Protein AF-A0A840UXH6-F1 (afdb_monomer_lite)

Organism: NCBI:txid595692

pLDDT: mean 83.24, std 18.42, range [35.5, 98.44]

Foldseek 3Di:
DDCVLVLVLLVVLVVVVVVVVVVVVVVVVVVVVVVVVVVVVDPDDPDDDPDDPDQPADPPPDFDDDPPQDDDDPVQLVVLCVDPCVVLCVNNVPDSSRSVVLVVLVV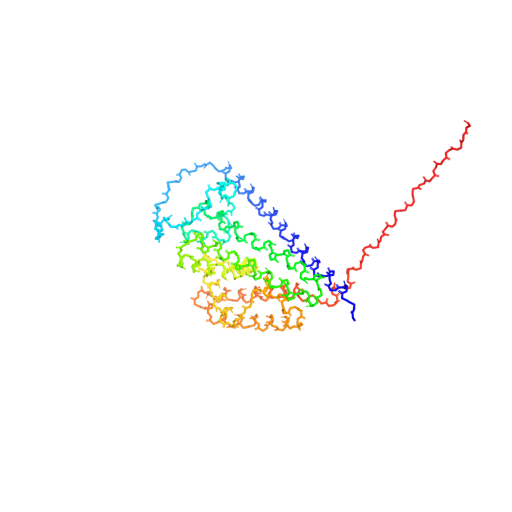QLVVLQVVLVNVLSVDDPVCNVVSVVVSVVSVVVSLVVVCNGSVDVVSSVSVVVSVLLVLLLVVVVLLQVLCVVLVQHDDPVLSVQNSVLLSVQCVVVVHDSCVGPVLSVCVVVVNSLVSLVVSLVSSLVSCVVRVVVPDDPSNNVSSVVSSVVVCVVVSCSVPPDPVVSPVVPPPPPPDPDDDDDDDDDDD

Radius of gyration: 24.62 Å; chains: 1; bounding box: 49×74×80 Å

Secondary structure (DSSP, 8-state):
--THHHHHHHHHHHHHHHHHHHHHHHHHHHHHHHHHHHHHHS----PPPP------PPPS-S----TTPPPPPHHHHHHHHTSTTHHHHHHTT--HHHHHHHHHHHHHHHHHHHHHHHHHHHS-HHHHHHHHHHHHHHHHHHHHHHHHHH--HHHHHHHHHHHHTHHHHHHHHHHHHHHHHTT-PPPHHHHHHHHHHHHHHHHHHT---TTSGGGHHHHHHT-HHHHHHHHHHHHHHHHHHHGGGT--HHHHHHHHHHHHHHHHHHHHHHS--TTTTTS---------------PPP--

Sequence (299 aa):
MKPATSFSLLLIAVLATVVVEERRIKDLRKQLDELRALREATPSATLEPPVESEPLALPPSQRTLPKDFPLPTDEQIKELALSDRADLYLQLGLTSTEQAYVESIVKAMRQTQQELAVAWVSSDQDAQGGLIAKMNEAEAEADTALRAFFNNESDIATFRDGLAMQADIELYHQLSPYLAVQGATFNKAKETAFIEALHQIRTTIGGIDWNSPEALPFFSTGSAEQRFDEEWEKIDDGLKTVMPVFLNGHEIEAVVSARKELYDSMHHSLFPSEEDSSEAETPAEETPEGAPSDAPEGP

Structure (mmCIF, N/CA/C/O backbone):
data_AF-A0A840UXH6-F1
#
_entry.id   AF-A0A840UXH6-F1
#
loop_
_atom_site.group_PDB
_atom_site.id
_atom_site.type_symbol
_atom_site.label_atom_id
_atom_site.label_alt_id
_atom_site.label_comp_id
_atom_site.label_asym_id
_atom_site.label_entity_id
_atom_site.label_seq_id
_atom_site.pdbx_PDB_ins_code
_atom_site.Cartn_x
_atom_site.Cartn_y
_atom_site.Cartn_z
_atom_site.occupancy
_atom_site.B_iso_or_equiv
_atom_site.auth_seq_id
_atom_site.auth_comp_id
_atom_site.auth_asym_id
_atom_site.auth_atom_id
_atom_site.pdbx_PDB_model_num
ATOM 1 N N . MET A 1 1 ? 8.026 -6.993 -35.455 1.00 43.62 1 MET A N 1
ATOM 2 C CA . MET A 1 1 ? 6.822 -6.281 -34.970 1.00 43.62 1 MET A CA 1
ATOM 3 C C . MET A 1 1 ? 7.304 -4.995 -34.314 1.00 43.62 1 MET A C 1
ATOM 5 O O . MET A 1 1 ? 8.373 -5.037 -33.722 1.00 43.62 1 MET A O 1
ATOM 9 N N . LYS A 1 2 ? 6.658 -3.846 -34.560 1.00 35.50 2 LYS A N 1
ATOM 10 C CA . LYS A 1 2 ? 7.168 -2.522 -34.153 1.00 35.50 2 LYS A CA 1
ATOM 11 C C . LYS A 1 2 ? 6.714 -2.220 -32.708 1.00 35.50 2 LYS A C 1
ATOM 13 O O . LYS A 1 2 ? 5.520 -2.032 -32.533 1.00 35.50 2 LYS A O 1
ATOM 18 N N . PRO A 1 3 ? 7.613 -2.135 -31.709 1.00 47.62 3 PRO A N 1
ATOM 19 C CA . PRO A 1 3 ? 7.257 -1.883 -30.302 1.00 47.62 3 PRO A CA 1
ATOM 20 C C . PRO A 1 3 ? 6.947 -0.406 -29.979 1.00 47.62 3 PRO A C 1
ATO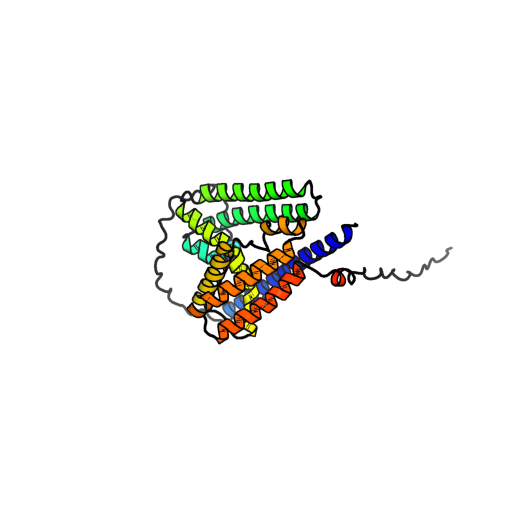M 22 O O . PRO A 1 3 ? 6.746 -0.050 -28.824 1.00 47.62 3 PRO A O 1
ATOM 25 N N . ALA A 1 4 ? 6.924 0.478 -30.982 1.00 43.69 4 ALA A N 1
ATOM 26 C CA . ALA A 1 4 ? 6.833 1.922 -30.766 1.00 43.69 4 ALA A CA 1
ATOM 27 C C . ALA A 1 4 ? 5.454 2.399 -30.268 1.00 43.69 4 ALA A C 1
ATOM 29 O O . ALA A 1 4 ? 5.390 3.411 -29.583 1.00 43.69 4 ALA A O 1
ATOM 30 N N . THR A 1 5 ? 4.368 1.688 -30.581 1.00 42.03 5 THR A N 1
ATOM 31 C CA . THR A 1 5 ? 3.000 2.089 -30.203 1.00 42.03 5 THR A CA 1
ATOM 32 C C . THR A 1 5 ? 2.636 1.704 -28.768 1.00 42.03 5 THR A C 1
ATOM 34 O O . THR A 1 5 ? 2.019 2.501 -28.069 1.00 42.03 5 THR A O 1
ATOM 37 N N . SER A 1 6 ? 3.097 0.552 -28.271 1.00 44.50 6 SER A N 1
ATOM 38 C CA . SER A 1 6 ? 2.882 0.139 -26.871 1.00 44.50 6 SER A CA 1
ATOM 39 C C . SER A 1 6 ? 3.597 1.058 -25.868 1.00 44.50 6 SER A C 1
ATOM 41 O O . SER A 1 6 ? 3.114 1.266 -24.759 1.00 44.50 6 SER A O 1
ATOM 43 N N . PHE A 1 7 ? 4.717 1.668 -26.275 1.00 45.34 7 PHE A N 1
ATOM 44 C CA . PHE A 1 7 ? 5.477 2.616 -25.455 1.00 45.34 7 PHE A CA 1
ATOM 45 C C . PHE A 1 7 ? 4.730 3.939 -25.225 1.00 45.34 7 PHE A C 1
ATOM 47 O O . PHE A 1 7 ? 4.764 4.497 -24.129 1.00 45.34 7 PHE A O 1
ATOM 54 N N . SER A 1 8 ? 4.020 4.434 -26.242 1.00 40.00 8 SER A N 1
ATOM 55 C CA . SER A 1 8 ? 3.237 5.669 -26.146 1.00 40.00 8 SER A CA 1
ATOM 56 C C . SER A 1 8 ? 2.067 5.526 -25.174 1.00 40.00 8 SER A C 1
ATOM 58 O O . SER A 1 8 ? 1.814 6.435 -24.391 1.00 40.00 8 SER A O 1
ATOM 60 N N . LEU A 1 9 ? 1.396 4.374 -25.171 1.00 46.06 9 LEU A N 1
ATOM 61 C CA . LEU A 1 9 ? 0.223 4.130 -24.327 1.00 46.06 9 LEU A CA 1
ATOM 62 C C . LEU A 1 9 ? 0.576 3.960 -22.859 1.00 46.06 9 LEU A C 1
ATOM 64 O O . LEU A 1 9 ? -0.111 4.509 -22.005 1.00 46.06 9 LEU A O 1
ATOM 68 N N . LEU A 1 10 ? 1.678 3.274 -22.554 1.00 45.44 10 LEU A N 1
ATOM 69 C CA . LEU A 1 10 ? 2.096 3.106 -21.167 1.00 45.44 10 LEU A CA 1
ATOM 70 C C . LEU A 1 10 ? 2.635 4.419 -20.576 1.00 45.44 10 LEU A C 1
ATOM 72 O O . LEU A 1 10 ? 2.362 4.733 -19.422 1.00 45.44 10 LEU A O 1
ATOM 76 N N . LEU A 1 11 ? 3.312 5.246 -21.385 1.00 44.16 11 LEU A N 1
ATOM 77 C CA . LEU A 1 11 ? 3.679 6.610 -20.991 1.00 44.16 11 LEU A CA 1
ATOM 78 C C . LEU A 1 11 ? 2.431 7.473 -20.744 1.00 44.16 11 LEU A C 1
ATOM 80 O O . LEU A 1 11 ? 2.400 8.234 -19.782 1.00 44.16 11 LEU A O 1
ATOM 84 N N . ILE A 1 12 ? 1.392 7.338 -21.576 1.00 47.25 12 ILE A N 1
ATOM 85 C CA . ILE A 1 12 ? 0.106 8.021 -21.380 1.00 47.25 12 ILE A CA 1
ATOM 86 C C . ILE A 1 12 ? -0.594 7.515 -20.115 1.00 47.25 12 ILE A C 1
ATOM 88 O O . ILE A 1 12 ? -1.108 8.340 -19.373 1.00 47.25 12 ILE A O 1
ATOM 92 N N . ALA A 1 13 ? -0.564 6.216 -19.808 1.00 45.69 13 ALA A N 1
ATOM 93 C CA . ALA A 1 13 ? -1.146 5.661 -18.584 1.00 45.69 13 ALA A CA 1
ATOM 94 C C . ALA A 1 13 ? -0.415 6.149 -17.320 1.00 45.69 13 ALA A C 1
ATOM 96 O O . ALA A 1 13 ? -1.058 6.547 -16.347 1.00 45.69 13 ALA A O 1
ATOM 97 N N . VAL A 1 14 ? 0.922 6.212 -17.352 1.00 50.47 14 VAL A N 1
ATOM 98 C CA . VAL A 1 14 ? 1.741 6.789 -16.269 1.00 50.47 14 VAL A CA 1
ATOM 99 C C . VAL A 1 14 ? 1.493 8.297 -16.129 1.00 50.47 14 VAL A C 1
ATOM 101 O O . VAL A 1 14 ? 1.345 8.811 -15.025 1.00 50.47 14 VAL A O 1
ATOM 104 N N . LEU A 1 15 ? 1.389 9.036 -17.235 1.00 47.66 15 LEU A N 1
ATOM 105 C CA . LEU A 1 15 ? 1.060 10.465 -17.193 1.00 47.66 15 LEU A CA 1
ATOM 106 C C . LEU A 1 15 ? -0.385 10.707 -16.738 1.00 47.66 15 LEU A C 1
ATOM 108 O O . LEU A 1 15 ? -0.641 11.665 -16.015 1.00 47.66 15 LEU A O 1
ATOM 112 N N . ALA A 1 16 ? -1.325 9.840 -17.108 1.00 44.50 16 ALA A N 1
ATOM 113 C CA . ALA A 1 16 ? -2.713 9.907 -16.675 1.00 44.50 16 ALA A CA 1
ATOM 114 C C . ALA A 1 16 ? -2.828 9.650 -15.171 1.00 44.50 16 ALA A C 1
ATOM 116 O O . ALA A 1 16 ? -3.507 10.410 -14.488 1.00 44.50 16 ALA A O 1
ATOM 117 N N . THR A 1 17 ? -2.110 8.660 -14.635 1.00 54.00 17 THR A N 1
ATOM 118 C CA . THR A 1 17 ? -2.034 8.425 -13.183 1.00 54.00 17 THR A CA 1
ATOM 119 C C . THR A 1 17 ? -1.395 9.604 -12.456 1.00 54.00 17 THR A C 1
ATOM 121 O O . THR A 1 17 ? -1.944 10.052 -11.453 1.00 54.00 17 THR A O 1
ATOM 124 N N . VAL A 1 18 ? -0.330 10.207 -12.998 1.00 58.19 18 VAL A N 1
ATOM 125 C CA . VAL A 1 18 ? 0.250 11.444 -12.441 1.00 58.19 18 VAL A CA 1
ATOM 126 C C . VAL A 1 18 ? -0.758 12.601 -12.456 1.00 58.19 18 VAL A C 1
ATOM 128 O O . VAL A 1 18 ? -0.902 13.296 -11.456 1.00 58.19 18 VAL A O 1
ATOM 131 N N . VAL A 1 19 ? -1.508 12.803 -13.544 1.00 55.47 19 VAL A N 1
ATOM 132 C CA . VAL A 1 19 ? -2.524 13.870 -13.645 1.00 55.47 19 VAL A CA 1
ATOM 133 C C . VAL A 1 19 ? -3.718 13.617 -12.716 1.00 55.47 19 VAL A C 1
ATOM 135 O O . VAL A 1 19 ? -4.269 14.566 -12.149 1.00 55.47 19 VAL A O 1
ATOM 138 N N . VAL A 1 20 ? -4.133 12.360 -12.542 1.00 59.84 20 VAL A N 1
ATOM 139 C CA . VAL A 1 20 ? -5.177 11.963 -11.585 1.00 59.84 20 VAL A CA 1
ATOM 140 C C . VAL A 1 20 ? -4.710 12.232 -10.157 1.00 59.84 20 VAL A C 1
ATOM 142 O O . VAL A 1 20 ? -5.448 12.860 -9.396 1.00 59.84 20 VAL A O 1
ATOM 145 N N . GLU A 1 21 ? -3.476 11.864 -9.816 1.00 57.84 21 GLU A N 1
ATOM 146 C CA . GLU A 1 21 ? -2.889 12.149 -8.506 1.00 57.84 21 GLU A CA 1
ATOM 147 C C . GLU A 1 21 ? -2.705 13.657 -8.275 1.00 57.84 21 GLU A C 1
ATOM 149 O O . GLU A 1 21 ? -3.064 14.163 -7.214 1.00 57.84 21 GLU A O 1
ATOM 154 N N . GLU A 1 22 ? -2.289 14.439 -9.274 1.00 62.31 22 GLU A N 1
ATOM 155 C CA . GLU A 1 22 ? -2.232 15.902 -9.146 1.00 62.31 22 GLU A CA 1
ATOM 156 C C . GLU A 1 22 ? -3.616 16.529 -8.924 1.00 62.31 22 GLU A C 1
ATOM 158 O O . GLU A 1 22 ? -3.761 17.456 -8.118 1.00 62.31 22 GLU A O 1
ATOM 163 N N . ARG A 1 23 ? -4.658 16.029 -9.603 1.00 62.47 23 ARG A N 1
ATOM 164 C CA . ARG A 1 23 ? -6.043 16.475 -9.375 1.00 62.47 23 ARG A CA 1
ATOM 165 C C . ARG A 1 23 ? -6.530 16.096 -7.983 1.00 62.47 23 ARG A C 1
ATOM 167 O O . ARG A 1 23 ? -7.128 16.942 -7.321 1.00 62.47 23 ARG A O 1
ATOM 174 N N . ARG A 1 24 ? -6.241 14.878 -7.526 1.00 68.94 24 ARG A N 1
ATOM 175 C CA . ARG A 1 24 ? -6.570 14.396 -6.180 1.00 68.94 24 ARG A CA 1
ATOM 176 C C . ARG A 1 24 ? -5.874 15.235 -5.111 1.00 68.94 24 ARG A C 1
ATOM 178 O O . ARG A 1 24 ? -6.535 15.726 -4.204 1.00 68.94 24 ARG A O 1
ATOM 185 N N . ILE A 1 25 ? -4.576 15.501 -5.263 1.00 68.19 25 ILE A N 1
ATOM 186 C CA . ILE A 1 25 ? -3.800 16.381 -4.375 1.00 68.19 25 ILE A CA 1
ATOM 187 C C . ILE A 1 25 ? -4.389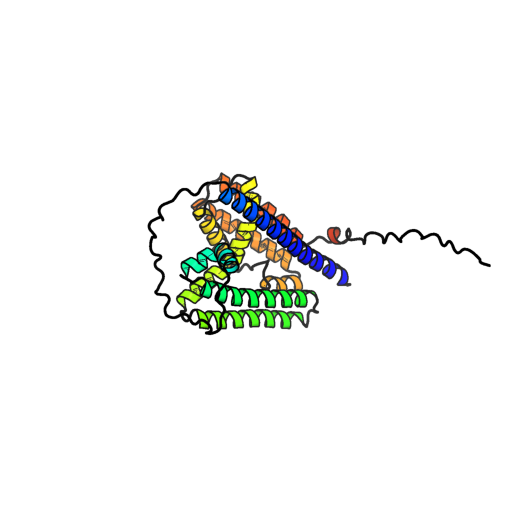 17.795 -4.361 1.00 68.19 25 ILE A C 1
ATOM 189 O O . ILE A 1 25 ? -4.497 18.417 -3.303 1.00 68.19 25 ILE A O 1
ATOM 193 N N . LYS A 1 26 ? -4.791 18.327 -5.520 1.00 70.56 26 LYS A N 1
ATOM 194 C CA . LYS A 1 26 ? -5.419 19.651 -5.611 1.00 70.56 26 LYS A CA 1
ATOM 195 C C . LYS A 1 26 ? -6.777 19.697 -4.906 1.00 70.56 26 LYS A C 1
ATOM 197 O O . LYS A 1 26 ? -7.058 20.689 -4.235 1.00 70.56 26 LYS A O 1
ATOM 202 N N . ASP A 1 27 ? -7.590 18.652 -5.031 1.00 69.69 27 ASP A N 1
ATOM 203 C CA . ASP A 1 27 ? -8.892 18.573 -4.364 1.00 69.69 27 ASP A CA 1
ATOM 204 C C . ASP A 1 27 ? -8.738 18.397 -2.846 1.00 69.69 27 ASP A C 1
ATOM 206 O O . ASP A 1 27 ? -9.366 19.122 -2.079 1.00 69.69 27 ASP A O 1
ATOM 210 N N . LEU A 1 28 ? -7.794 17.562 -2.400 1.00 64.94 28 LEU A N 1
ATOM 211 C CA . LEU A 1 28 ? -7.435 17.423 -0.984 1.00 64.94 28 LEU A CA 1
ATOM 212 C C . LEU A 1 28 ? -6.941 18.744 -0.381 1.00 64.94 28 LEU A C 1
ATOM 214 O O . LEU A 1 28 ? -7.337 19.100 0.727 1.00 64.94 28 LEU A O 1
ATOM 218 N N . ARG A 1 29 ? -6.124 19.519 -1.111 1.00 79.94 29 ARG A N 1
ATOM 219 C CA . ARG A 1 29 ? -5.707 20.866 -0.677 1.00 79.94 29 ARG A CA 1
ATOM 220 C C . ARG A 1 29 ? -6.898 21.808 -0.535 1.00 79.94 29 ARG A C 1
ATOM 222 O O . ARG A 1 29 ? -6.986 22.525 0.456 1.00 79.94 29 ARG A O 1
ATOM 229 N N . LYS A 1 30 ? -7.835 21.772 -1.484 1.00 79.56 30 LYS A N 1
ATOM 230 C CA . LYS A 1 30 ? -9.053 22.584 -1.429 1.00 79.56 30 LYS A CA 1
ATOM 231 C C . LYS A 1 30 ? -9.935 22.203 -0.234 1.00 79.56 30 LYS A C 1
ATOM 233 O O . LYS A 1 30 ? -10.370 23.089 0.494 1.00 79.56 30 LYS A O 1
ATOM 238 N N . GLN A 1 31 ? -10.143 20.909 0.008 1.00 73.19 31 GLN A N 1
ATOM 239 C CA . GLN A 1 31 ? -10.888 20.416 1.170 1.00 73.19 31 GLN A CA 1
ATOM 240 C C . GLN A 1 31 ? -10.205 20.811 2.488 1.00 73.19 31 GLN A C 1
ATOM 242 O O . GLN A 1 31 ? -10.873 21.230 3.431 1.00 73.19 31 GLN A O 1
ATOM 247 N N . LEU A 1 32 ? -8.870 20.748 2.553 1.00 76.56 32 LEU A N 1
ATOM 248 C CA . LEU A 1 32 ? -8.101 21.196 3.714 1.00 76.56 32 LEU A CA 1
ATOM 249 C C . LEU A 1 32 ? -8.287 22.699 3.978 1.00 76.56 32 LEU A C 1
ATOM 251 O O . LEU A 1 32 ? -8.455 23.104 5.130 1.00 76.56 32 LEU A O 1
ATOM 255 N N . ASP A 1 33 ? -8.272 23.522 2.930 1.00 82.69 33 ASP A N 1
ATOM 256 C CA . ASP A 1 33 ? -8.485 24.967 3.037 1.00 82.69 33 ASP A CA 1
ATOM 257 C C . ASP A 1 33 ? -9.929 25.303 3.446 1.00 82.69 33 ASP A C 1
ATOM 259 O O . ASP A 1 33 ? -10.141 26.171 4.294 1.00 82.69 33 ASP A O 1
ATOM 263 N N . GLU A 1 34 ? -10.925 24.574 2.935 1.00 78.69 34 GLU A N 1
ATOM 264 C CA . GLU A 1 34 ? -12.326 24.696 3.362 1.00 78.69 34 GLU A CA 1
ATOM 265 C C . GLU A 1 34 ? -12.506 24.301 4.839 1.00 78.69 34 GLU A C 1
ATOM 267 O O . GLU A 1 34 ? -13.152 25.022 5.603 1.00 78.69 34 GLU A O 1
ATOM 272 N N . LEU A 1 35 ? -11.871 23.213 5.286 1.00 72.31 35 LEU A N 1
ATOM 273 C CA . LEU A 1 35 ? -11.875 22.794 6.692 1.00 72.31 35 LEU A CA 1
ATOM 274 C C . LEU A 1 35 ? -11.168 23.806 7.604 1.00 72.31 35 LEU A C 1
ATOM 276 O O . LEU A 1 35 ? -11.627 24.053 8.722 1.00 72.31 35 LEU A O 1
ATOM 280 N N . ARG A 1 36 ? -10.079 24.434 7.139 1.00 75.88 36 ARG A N 1
ATOM 281 C CA . ARG A 1 36 ? -9.420 25.536 7.860 1.00 75.88 36 ARG A CA 1
ATOM 282 C C . ARG A 1 36 ? -10.335 26.747 7.980 1.00 75.88 36 ARG A C 1
ATOM 284 O O . ARG A 1 36 ? -10.495 27.258 9.085 1.00 75.88 36 ARG A O 1
ATOM 291 N N . ALA A 1 37 ? -10.992 27.146 6.893 1.00 76.44 37 ALA A N 1
ATOM 292 C CA . ALA A 1 37 ? -11.946 28.251 6.904 1.00 76.44 37 ALA A CA 1
ATOM 293 C C . ALA A 1 37 ? -13.126 27.983 7.859 1.00 76.44 37 ALA A C 1
ATOM 295 O O . ALA A 1 37 ? -13.543 28.873 8.598 1.00 76.44 37 ALA A O 1
ATOM 296 N N . LEU A 1 38 ? -13.627 26.743 7.914 1.00 72.50 38 LEU A N 1
ATOM 297 C CA . LEU A 1 38 ? -14.678 26.329 8.853 1.00 72.50 38 LEU A CA 1
ATOM 298 C C . LEU A 1 38 ? -14.205 26.337 10.315 1.00 72.50 38 LEU A C 1
ATOM 300 O O . LEU A 1 38 ? -14.953 26.748 11.207 1.00 72.50 38 LEU A O 1
ATOM 304 N N . ARG A 1 39 ? -12.960 25.921 10.575 1.00 67.19 39 ARG A N 1
ATOM 305 C CA . ARG A 1 39 ? -12.354 25.963 11.914 1.00 67.19 39 ARG A CA 1
ATOM 306 C C . ARG A 1 39 ? -12.144 27.397 12.400 1.00 67.19 39 ARG A C 1
ATOM 308 O O . ARG A 1 39 ? -12.384 27.671 13.569 1.00 67.19 39 ARG A O 1
ATOM 315 N N . GLU A 1 40 ? -11.730 28.304 11.521 1.00 73.81 40 GLU A N 1
ATOM 316 C CA . GLU A 1 40 ? -11.566 29.728 11.840 1.00 73.81 40 GLU A CA 1
ATOM 317 C C . GLU A 1 40 ? -12.912 30.448 12.024 1.00 73.81 40 GLU A C 1
ATOM 319 O O . GLU A 1 40 ? -13.011 31.379 12.823 1.00 73.81 40 GLU A O 1
ATOM 324 N N . ALA A 1 41 ? -13.966 29.987 11.345 1.00 68.94 41 ALA A N 1
ATOM 325 C CA . ALA A 1 41 ? -15.322 30.521 11.476 1.00 68.94 41 ALA A CA 1
ATOM 326 C C . ALA A 1 41 ? -16.077 30.030 12.728 1.00 68.94 41 ALA A C 1
ATOM 328 O O . ALA A 1 41 ? -17.113 30.600 13.077 1.00 68.94 41 ALA A O 1
ATOM 329 N N . THR A 1 42 ? -15.578 28.998 13.420 1.00 47.06 42 THR A N 1
ATOM 330 C CA . THR A 1 42 ? -16.240 28.418 14.598 1.00 47.06 42 THR A CA 1
ATOM 331 C C . THR A 1 42 ? -15.504 28.835 15.880 1.00 47.06 42 THR A C 1
ATOM 333 O O . THR A 1 42 ? -14.350 28.450 16.067 1.00 47.06 42 THR A O 1
ATOM 336 N N . PRO A 1 43 ? -16.119 29.611 16.796 1.00 45.81 43 PRO A N 1
ATOM 337 C CA . PRO A 1 43 ? -15.464 30.000 18.041 1.00 45.81 43 PRO A CA 1
ATOM 338 C C . PRO A 1 43 ? -15.148 28.762 18.887 1.00 45.81 43 PRO A C 1
ATOM 340 O O . PRO A 1 43 ? -16.019 27.937 19.158 1.00 45.81 43 PRO A O 1
ATOM 343 N N . SER A 1 44 ? -13.877 28.657 19.280 1.00 41.78 44 SER A N 1
ATOM 344 C CA . SER A 1 44 ? -13.287 27.543 20.022 1.00 41.78 44 SER A CA 1
ATOM 345 C C . SER A 1 44 ? -14.092 27.225 21.287 1.00 41.78 44 SER A C 1
ATOM 347 O O . SER A 1 44 ? -14.021 27.950 22.281 1.00 41.78 44 SER A O 1
ATOM 349 N N . ALA A 1 45 ? -14.877 26.147 21.256 1.00 45.91 45 ALA A N 1
ATOM 350 C CA . ALA A 1 45 ? -15.402 25.543 22.468 1.00 45.91 45 ALA A CA 1
ATOM 351 C C . ALA A 1 45 ? -14.246 24.793 23.139 1.00 45.91 45 ALA A C 1
ATOM 353 O O . ALA A 1 45 ? -13.661 23.889 22.544 1.00 45.91 45 ALA A O 1
ATOM 354 N N . THR A 1 46 ? -13.902 25.195 24.361 1.00 44.78 46 THR A N 1
ATOM 355 C CA . THR A 1 46 ? -12.945 24.497 25.221 1.00 44.78 46 THR A CA 1
ATOM 356 C C . THR A 1 46 ? -13.470 23.089 25.499 1.00 44.78 46 THR A C 1
ATOM 358 O O . THR A 1 46 ? -14.270 22.886 26.409 1.00 44.78 46 THR A O 1
ATOM 361 N N . LEU A 1 47 ? -13.067 22.126 24.674 1.00 39.81 47 LEU A N 1
ATOM 362 C CA . LEU A 1 47 ? -13.256 20.710 24.943 1.00 39.81 47 LEU A CA 1
ATOM 363 C C . LEU A 1 47 ? -12.170 20.289 25.931 1.00 39.81 47 LEU A C 1
ATOM 365 O O . LEU A 1 47 ? -10.978 20.417 25.647 1.00 39.81 47 LEU A O 1
ATOM 369 N N . GLU A 1 48 ? -12.595 19.837 27.109 1.00 39.75 48 GLU A N 1
ATOM 370 C CA . GLU A 1 48 ? -11.721 19.123 28.035 1.00 39.75 48 GLU A CA 1
ATOM 371 C C . GLU A 1 48 ? -11.105 17.919 27.303 1.00 39.75 48 GLU A C 1
ATOM 373 O O . GLU A 1 48 ? -11.813 17.240 26.550 1.00 39.75 48 GLU A O 1
ATOM 378 N N . PRO A 1 49 ? -9.796 17.665 27.467 1.00 41.75 49 PRO A N 1
ATOM 379 C CA . PRO A 1 49 ? -9.146 16.567 26.773 1.00 41.75 49 PRO A CA 1
ATOM 380 C C . PRO A 1 49 ? -9.782 15.239 27.214 1.00 41.75 49 PRO A C 1
ATOM 382 O O . PRO A 1 49 ? -9.982 15.030 28.416 1.00 41.75 49 PRO A O 1
ATOM 385 N N . PRO A 1 50 ? -10.114 14.333 26.276 1.00 44.66 50 PRO A N 1
ATOM 386 C CA . PRO A 1 50 ? -10.548 12.996 26.639 1.00 44.66 50 PRO A CA 1
ATOM 387 C C . PRO A 1 50 ? -9.415 12.309 27.402 1.00 44.66 50 PRO A C 1
ATOM 389 O O . PRO A 1 50 ? -8.246 12.436 27.044 1.00 44.66 50 PRO A O 1
ATOM 392 N N . VAL A 1 51 ? -9.782 11.604 28.472 1.00 42.62 51 VAL A N 1
ATOM 393 C CA . VAL A 1 51 ? -8.866 10.800 29.282 1.00 42.62 51 VAL A CA 1
ATOM 394 C C . VAL A 1 51 ? -8.173 9.798 28.364 1.00 42.62 51 VAL A C 1
ATOM 396 O O . VAL A 1 51 ? -8.788 8.860 27.855 1.00 42.62 51 VAL A O 1
ATOM 399 N N . GLU A 1 52 ? -6.896 10.068 28.133 1.00 41.72 52 GLU A N 1
ATOM 400 C CA . GLU A 1 52 ? -5.964 9.287 27.338 1.00 41.72 52 GLU A CA 1
ATOM 401 C C . GLU A 1 52 ? -5.915 7.869 27.917 1.00 41.72 52 GLU A C 1
ATOM 403 O O . GLU A 1 52 ? -5.487 7.642 29.049 1.00 41.72 52 GLU A O 1
ATOM 408 N N . SER A 1 53 ? -6.448 6.908 27.168 1.00 45.09 53 SER A N 1
ATOM 409 C CA . SER A 1 53 ? -6.207 5.497 27.449 1.00 45.09 53 SER A CA 1
ATOM 410 C C . SER A 1 53 ? -4.792 5.223 26.958 1.00 45.09 53 SER A C 1
ATOM 412 O O . SER A 1 53 ? -4.571 5.238 25.749 1.00 45.09 53 SER A O 1
ATOM 414 N N . GLU A 1 54 ? -3.838 5.067 27.879 1.00 37.72 54 GLU A N 1
ATOM 415 C CA . GLU A 1 54 ? -2.441 4.770 27.546 1.00 37.72 54 GLU A CA 1
ATOM 416 C C . GLU A 1 54 ? -2.376 3.604 26.541 1.00 37.72 54 GLU A C 1
ATOM 418 O O . GLU A 1 54 ? -2.892 2.516 26.832 1.00 37.72 54 GLU A O 1
ATOM 423 N N . PRO A 1 55 ? -1.756 3.789 25.361 1.00 44.94 55 PRO A N 1
ATOM 424 C CA . PRO A 1 55 ? -1.431 2.669 24.502 1.00 44.94 55 PRO A CA 1
ATOM 425 C C . PRO A 1 55 ? -0.452 1.761 25.249 1.00 44.94 55 PRO A C 1
ATOM 427 O O . PRO A 1 55 ? 0.511 2.231 25.854 1.00 44.94 55 PRO A O 1
ATOM 430 N N . LEU A 1 56 ? -0.664 0.450 25.147 1.00 44.22 56 LEU A N 1
ATOM 431 C CA . LEU A 1 56 ? 0.273 -0.616 25.527 1.00 44.22 56 LEU A CA 1
ATOM 432 C C . LEU A 1 56 ? 1.536 -0.612 24.631 1.00 44.22 56 LEU A C 1
ATOM 434 O O . LEU A 1 56 ? 1.973 -1.655 24.153 1.00 44.22 56 LEU A O 1
ATOM 438 N N . ALA A 1 57 ? 2.123 0.555 24.364 1.00 46.00 57 ALA A N 1
ATOM 439 C CA . ALA A 1 57 ? 3.388 0.663 23.662 1.00 46.00 57 ALA A CA 1
ATOM 440 C C . ALA A 1 57 ? 4.518 0.264 24.622 1.00 46.00 57 ALA A C 1
ATOM 442 O O . ALA A 1 57 ? 4.637 0.780 25.737 1.00 46.00 57 ALA A O 1
ATOM 443 N N . LEU A 1 58 ? 5.356 -0.677 24.185 1.00 48.28 58 LEU A N 1
ATOM 444 C CA . LEU A 1 58 ? 6.644 -0.962 24.813 1.00 48.28 58 LEU A CA 1
ATOM 445 C C . LEU A 1 58 ? 7.430 0.355 24.997 1.00 48.28 58 LEU A C 1
ATOM 447 O O . LEU A 1 58 ? 7.294 1.263 24.174 1.00 48.28 58 LEU A O 1
ATOM 451 N N . PRO A 1 59 ? 8.253 0.501 26.053 1.00 54.06 59 PRO A N 1
ATOM 452 C CA . PRO A 1 59 ? 8.984 1.742 26.278 1.00 54.06 59 PRO A CA 1
ATOM 453 C C . PRO A 1 59 ? 9.867 2.083 25.057 1.00 54.06 59 PRO A C 1
ATOM 455 O O . PRO A 1 59 ? 10.574 1.196 24.572 1.00 54.06 59 PRO A O 1
ATOM 458 N N . PRO A 1 60 ? 9.885 3.347 24.587 1.00 53.47 60 PRO A N 1
ATOM 459 C CA . PRO A 1 60 ? 10.530 3.786 23.336 1.00 53.47 60 PRO A CA 1
ATOM 460 C C . PRO A 1 60 ? 12.078 3.791 23.364 1.00 53.47 60 PRO A C 1
ATOM 462 O O . PRO A 1 60 ? 12.725 4.648 22.775 1.00 53.47 60 PRO A O 1
ATOM 465 N N . SER A 1 61 ? 12.730 2.868 24.074 1.00 53.12 61 SER A N 1
ATOM 466 C CA . SER A 1 61 ? 14.121 3.036 24.521 1.00 53.12 61 SER A CA 1
ATOM 467 C C . SER A 1 61 ? 15.187 2.202 23.798 1.00 53.12 61 SER A C 1
ATOM 469 O O . SER A 1 61 ? 16.304 2.100 24.308 1.00 53.12 61 SER A O 1
ATOM 471 N N . GLN A 1 62 ? 14.904 1.626 22.623 1.00 72.38 62 GLN A N 1
ATOM 472 C CA . GLN A 1 62 ? 15.899 0.820 21.882 1.00 72.38 62 GLN A CA 1
ATOM 473 C C . GLN A 1 62 ? 16.061 1.149 20.391 1.00 72.38 62 GLN A C 1
ATOM 475 O O . GLN A 1 62 ? 16.922 0.546 19.746 1.00 72.38 62 GLN A O 1
ATOM 480 N N . ARG A 1 63 ? 15.289 2.100 19.848 1.00 88.38 63 ARG A N 1
ATOM 481 C CA . ARG A 1 63 ? 15.363 2.471 18.428 1.00 88.38 63 ARG A CA 1
ATOM 482 C C . ARG A 1 63 ? 16.570 3.357 18.141 1.00 88.38 63 ARG A C 1
ATOM 484 O O . ARG A 1 63 ? 16.943 4.206 18.953 1.00 88.38 63 ARG A O 1
ATOM 491 N N . THR A 1 64 ? 17.183 3.162 16.978 1.00 88.81 64 THR A N 1
ATOM 492 C CA . THR A 1 64 ? 18.414 3.857 16.586 1.00 88.81 64 THR A CA 1
ATOM 493 C C . THR A 1 64 ? 18.119 4.913 15.528 1.00 88.81 64 THR A C 1
ATOM 495 O O . THR A 1 64 ? 18.026 4.605 14.343 1.00 88.81 64 THR A O 1
ATOM 498 N N . LEU A 1 65 ? 18.006 6.175 15.947 1.00 91.50 65 LEU A N 1
ATOM 499 C CA . LEU A 1 65 ? 17.948 7.318 15.032 1.00 91.50 65 LEU A CA 1
ATOM 500 C C . LEU A 1 65 ? 19.361 7.819 14.684 1.00 91.50 65 LEU A C 1
ATOM 502 O O . LEU A 1 65 ? 20.205 7.928 15.585 1.00 91.50 65 LEU A O 1
ATOM 506 N N . PRO A 1 66 ? 19.636 8.188 13.417 1.00 93.44 66 PRO A N 1
ATOM 507 C CA . PRO A 1 66 ? 20.841 8.935 13.073 1.00 93.44 66 PRO A CA 1
ATOM 508 C C . PRO A 1 66 ? 20.917 10.238 13.878 1.00 93.44 66 PRO A C 1
ATOM 510 O O . PRO A 1 66 ? 19.926 10.953 14.025 1.00 93.44 66 PRO A O 1
ATOM 513 N N . LYS A 1 67 ? 22.100 10.558 14.417 1.00 89.94 67 LYS A N 1
ATOM 514 C CA . LYS A 1 67 ? 22.294 11.713 15.322 1.00 89.94 67 LYS A CA 1
ATOM 515 C C . LYS A 1 67 ? 22.000 13.061 14.663 1.00 89.94 67 LYS A C 1
ATOM 517 O O . LYS A 1 67 ? 21.748 14.040 15.355 1.00 89.94 67 LYS A O 1
ATOM 522 N N . ASP A 1 68 ? 22.114 13.100 13.350 1.00 93.19 68 ASP A N 1
ATOM 523 C CA . ASP A 1 68 ? 21.971 14.248 12.470 1.00 93.19 68 ASP A CA 1
ATOM 524 C C . ASP A 1 68 ? 20.653 14.232 11.685 1.00 93.19 68 ASP A C 1
ATOM 526 O O . ASP A 1 68 ? 20.450 15.096 10.832 1.00 93.19 68 ASP A O 1
ATOM 530 N N . PHE A 1 69 ? 19.741 13.294 11.977 1.00 94.56 69 PHE A N 1
ATOM 531 C CA . PHE A 1 69 ? 18.427 13.299 11.346 1.00 94.56 69 PHE A CA 1
ATOM 532 C C . PHE A 1 69 ? 17.648 14.561 11.763 1.00 94.56 69 PHE A C 1
ATOM 534 O O . PHE A 1 69 ? 17.530 14.840 12.964 1.00 94.56 69 PHE A O 1
ATOM 541 N N . PRO A 1 70 ? 17.142 15.358 10.805 1.00 94.50 70 PRO A N 1
ATOM 542 C CA . PRO A 1 70 ? 16.476 16.613 11.115 1.00 94.50 70 PRO A CA 1
ATOM 543 C C . PRO A 1 70 ? 15.166 16.372 11.867 1.00 94.50 70 PRO A C 1
ATOM 545 O O . PRO A 1 70 ? 14.466 15.384 11.647 1.00 94.50 70 PRO A O 1
ATOM 548 N N . LEU A 1 71 ? 14.804 17.320 12.732 1.00 95.00 71 LEU A N 1
ATOM 549 C CA . LEU A 1 71 ? 13.457 17.345 13.292 1.00 95.00 71 LEU A CA 1
ATOM 550 C C . LEU A 1 71 ? 12.448 17.623 12.167 1.00 95.00 71 LEU A C 1
ATOM 552 O O . LEU A 1 71 ? 12.717 18.496 11.334 1.00 95.00 71 LEU A O 1
ATOM 556 N N . PRO A 1 72 ? 11.304 16.919 12.139 1.00 95.31 72 PRO A N 1
ATOM 557 C CA . PRO A 1 72 ? 10.275 17.183 11.148 1.00 95.31 72 PRO A CA 1
ATOM 558 C C . PRO A 1 72 ? 9.678 18.579 11.348 1.00 95.31 72 PRO A C 1
ATOM 560 O O . PRO A 1 72 ? 9.546 19.056 12.477 1.00 95.31 72 PRO A O 1
ATOM 563 N N . THR A 1 73 ? 9.305 19.236 10.251 1.00 96.50 73 THR A N 1
ATOM 564 C CA . THR A 1 73 ? 8.567 20.506 10.301 1.00 96.50 73 THR A CA 1
ATOM 565 C C . THR A 1 73 ? 7.116 20.285 10.734 1.00 96.50 73 THR A C 1
ATOM 567 O O . THR A 1 73 ? 6.589 19.177 10.638 1.00 96.50 73 THR A O 1
ATOM 570 N N . ASP A 1 74 ? 6.424 21.347 11.154 1.00 95.25 74 ASP A N 1
ATOM 571 C CA . ASP A 1 74 ? 5.001 21.272 11.518 1.00 95.25 74 ASP A CA 1
ATOM 572 C C . ASP A 1 74 ? 4.124 20.771 10.358 1.00 95.25 74 ASP A C 1
ATOM 574 O O . ASP A 1 74 ? 3.129 20.079 10.577 1.00 95.25 74 ASP A O 1
ATOM 578 N N . GLU A 1 75 ? 4.468 21.121 9.116 1.00 94.25 75 GLU A N 1
ATOM 579 C CA . GLU A 1 75 ? 3.813 20.591 7.917 1.00 94.25 75 GLU A CA 1
ATOM 580 C C . GLU A 1 75 ? 4.039 19.086 7.781 1.00 94.25 75 GLU A C 1
ATOM 582 O O . GLU A 1 75 ? 3.071 18.353 7.597 1.00 94.25 75 GLU A O 1
ATOM 587 N N . GLN A 1 76 ? 5.276 18.616 7.955 1.00 93.44 76 GLN A N 1
ATOM 588 C CA . GLN A 1 76 ? 5.594 17.189 7.879 1.00 93.44 76 GLN A CA 1
ATOM 589 C C . GLN A 1 76 ? 4.876 16.387 8.966 1.00 93.44 76 GLN A C 1
ATOM 591 O O . GLN A 1 76 ? 4.371 15.306 8.695 1.00 93.44 76 GLN A O 1
ATOM 596 N N . ILE A 1 77 ? 4.760 16.920 10.185 1.00 94.56 77 ILE A N 1
ATOM 597 C CA . ILE A 1 77 ? 4.005 16.263 11.263 1.00 94.56 77 ILE A CA 1
ATOM 598 C C . ILE A 1 77 ? 2.527 16.111 10.877 1.00 94.56 77 ILE A C 1
ATOM 600 O O . ILE A 1 77 ? 1.929 15.064 11.122 1.00 94.56 77 ILE A O 1
ATOM 604 N N . LYS A 1 78 ? 1.931 17.133 10.247 1.00 93.75 78 LYS A N 1
ATOM 605 C CA . LYS A 1 78 ? 0.543 17.062 9.759 1.00 93.75 78 LYS A CA 1
ATOM 606 C C . LYS A 1 78 ? 0.395 16.044 8.633 1.00 93.75 78 LYS A C 1
ATOM 608 O O . LYS A 1 78 ? -0.585 15.311 8.630 1.00 93.75 78 LYS A O 1
ATOM 613 N N . GLU A 1 79 ? 1.342 15.997 7.701 1.00 93.00 79 GLU A N 1
ATOM 614 C CA . GLU A 1 79 ? 1.352 15.008 6.618 1.00 93.00 79 GLU A CA 1
ATOM 615 C C . GLU A 1 79 ? 1.448 13.582 7.171 1.00 93.00 79 GLU A C 1
ATOM 617 O O . GLU A 1 79 ? 0.658 12.729 6.782 1.00 93.00 79 GLU A O 1
ATOM 622 N N . LEU A 1 80 ? 2.334 13.337 8.140 1.00 92.75 80 LEU A N 1
ATOM 623 C CA . LEU A 1 80 ? 2.479 12.032 8.793 1.00 92.75 80 LEU A CA 1
ATOM 624 C C . LEU A 1 80 ? 1.205 11.614 9.537 1.00 92.75 80 LEU A C 1
ATOM 626 O O . LEU A 1 80 ? 0.780 10.467 9.425 1.00 92.75 80 LEU A O 1
ATOM 630 N N . ALA A 1 81 ? 0.552 12.549 10.232 1.00 90.88 81 ALA A N 1
ATOM 631 C CA . ALA A 1 81 ? -0.710 12.296 10.930 1.00 90.88 81 ALA A CA 1
ATOM 632 C C . ALA A 1 81 ? -1.896 12.013 9.987 1.00 90.88 81 ALA A C 1
ATOM 634 O O . ALA A 1 81 ? -2.896 11.448 10.423 1.00 90.88 81 ALA A O 1
ATOM 635 N N . LEU A 1 82 ? -1.799 12.423 8.719 1.00 90.38 82 LEU A N 1
ATOM 636 C CA . LEU A 1 82 ? -2.792 12.160 7.673 1.00 90.38 82 LEU A CA 1
ATOM 637 C C . LEU A 1 82 ? -2.369 11.029 6.725 1.00 90.38 82 LEU A C 1
ATOM 639 O O . LEU A 1 82 ? -3.098 10.732 5.779 1.00 90.38 82 LEU A O 1
ATOM 643 N N . SER A 1 83 ? -1.198 10.428 6.945 1.00 89.50 83 SER A N 1
ATOM 644 C CA . SER A 1 83 ? -0.729 9.312 6.131 1.00 89.50 83 SER A CA 1
ATOM 645 C C . SER A 1 83 ? -1.597 8.074 6.357 1.00 89.50 83 SER A C 1
ATOM 647 O O . SER A 1 83 ? -2.136 7.849 7.440 1.00 89.50 83 SER A O 1
ATOM 649 N N . ASP A 1 84 ? -1.684 7.233 5.336 1.00 86.00 84 ASP A N 1
ATOM 650 C CA . ASP A 1 84 ? -2.278 5.893 5.410 1.00 86.00 84 ASP A CA 1
ATOM 651 C C . ASP A 1 84 ? -1.589 4.974 6.436 1.00 86.00 84 ASP A C 1
ATOM 653 O O . ASP A 1 84 ? -2.204 4.034 6.935 1.00 86.00 84 ASP A O 1
ATOM 657 N N . ARG A 1 85 ? -0.344 5.283 6.816 1.00 91.38 85 ARG A N 1
ATOM 658 C CA . ARG A 1 85 ? 0.421 4.585 7.861 1.00 91.38 85 ARG A CA 1
ATOM 659 C C . ARG A 1 85 ? 0.286 5.192 9.254 1.00 91.38 85 ARG A C 1
ATOM 661 O O . ARG A 1 85 ? 0.926 4.692 10.177 1.00 91.38 85 ARG A O 1
ATOM 668 N N . ALA A 1 86 ? -0.525 6.233 9.451 1.00 91.19 86 ALA A N 1
ATOM 669 C CA . ALA A 1 86 ? -0.651 6.892 10.754 1.00 91.19 86 ALA A CA 1
ATOM 670 C C . ALA A 1 86 ? -1.058 5.910 11.871 1.00 91.19 86 ALA A C 1
ATOM 672 O O . ALA A 1 86 ? -0.468 5.929 12.954 1.00 91.19 86 ALA A O 1
ATOM 673 N N . ASP A 1 87 ? -1.996 5.001 11.588 1.00 89.56 87 ASP A N 1
ATOM 674 C CA . ASP A 1 87 ? -2.433 3.964 12.533 1.00 89.56 87 ASP A CA 1
ATOM 675 C C . ASP A 1 87 ? -1.298 2.974 12.857 1.00 89.56 87 ASP A C 1
ATOM 677 O O . ASP A 1 87 ? -1.089 2.629 14.022 1.00 89.56 87 ASP A O 1
ATOM 681 N N . LEU A 1 88 ? -0.507 2.573 11.853 1.00 92.25 88 LEU A N 1
ATOM 682 C CA . LEU A 1 88 ? 0.666 1.707 12.031 1.00 92.25 88 LEU A CA 1
ATOM 683 C C . LEU A 1 88 ? 1.732 2.391 12.898 1.00 92.25 88 LEU A C 1
ATOM 685 O O . LEU A 1 88 ? 2.289 1.788 13.815 1.00 92.25 88 LEU A O 1
ATOM 689 N N . TYR A 1 89 ? 2.004 3.667 12.638 1.00 94.12 89 TYR A N 1
ATOM 690 C CA . TYR A 1 89 ? 2.944 4.464 13.419 1.00 94.12 89 TYR A CA 1
ATOM 691 C C . TYR A 1 89 ? 2.496 4.639 14.869 1.00 94.12 89 TYR A C 1
ATOM 693 O O . TYR A 1 89 ? 3.330 4.576 15.777 1.00 94.12 89 TYR A O 1
ATOM 701 N N . LEU A 1 90 ? 1.192 4.805 15.097 1.00 91.75 90 LEU A N 1
ATOM 702 C CA . LEU A 1 90 ? 0.611 4.849 16.433 1.00 91.75 90 LEU A CA 1
ATOM 703 C C . LEU A 1 90 ? 0.719 3.492 17.140 1.00 91.75 90 LEU A C 1
ATOM 705 O O . LEU A 1 90 ? 1.124 3.452 18.300 1.00 91.75 90 LEU A O 1
ATOM 709 N N . GLN A 1 91 ? 0.420 2.388 16.449 1.00 91.00 91 GLN A N 1
ATOM 710 C CA . GLN A 1 91 ? 0.550 1.025 16.979 1.00 91.00 91 GLN A CA 1
ATOM 711 C C . GLN A 1 91 ? 1.992 0.710 17.391 1.00 91.00 91 GLN A C 1
ATOM 713 O O . GLN A 1 91 ? 2.230 0.112 18.439 1.00 91.00 91 GLN A O 1
ATOM 718 N N . LEU A 1 92 ? 2.957 1.154 16.587 1.00 92.19 92 LEU A N 1
ATOM 719 C CA . LEU A 1 92 ? 4.380 1.047 16.886 1.00 92.19 92 LEU A CA 1
ATOM 720 C C . LEU A 1 92 ? 4.831 2.053 17.957 1.00 92.19 92 LEU A C 1
ATOM 722 O O . LEU A 1 92 ? 5.962 1.972 18.423 1.00 92.19 92 LEU A O 1
ATOM 726 N N . GLY A 1 93 ? 4.002 3.017 18.362 1.00 93.19 93 GLY A N 1
ATOM 727 C CA . GLY A 1 93 ? 4.393 4.057 19.313 1.00 93.19 93 GLY A CA 1
ATOM 728 C C . GLY A 1 93 ? 5.590 4.874 18.817 1.00 93.19 93 GLY A C 1
ATOM 729 O O . GLY A 1 93 ? 6.525 5.123 19.581 1.00 93.19 93 GLY A O 1
ATOM 730 N N . LEU A 1 94 ? 5.617 5.213 17.523 1.00 93.50 94 LEU A N 1
ATOM 731 C CA . LEU A 1 94 ? 6.670 6.044 16.939 1.00 93.50 94 LEU A CA 1
ATOM 732 C C . LEU A 1 94 ? 6.446 7.517 17.294 1.00 93.50 94 LEU A C 1
ATOM 734 O O . LEU A 1 94 ? 5.353 8.055 17.106 1.00 93.50 94 LEU A O 1
ATOM 738 N N . THR A 1 95 ? 7.500 8.202 17.727 1.00 94.31 95 THR A N 1
ATOM 739 C CA . THR A 1 95 ? 7.515 9.671 17.823 1.00 94.31 95 THR A CA 1
ATOM 740 C C . THR A 1 95 ? 7.478 10.310 16.431 1.00 94.31 95 THR A C 1
ATOM 742 O O . THR A 1 95 ? 7.862 9.680 15.450 1.00 94.31 95 THR A O 1
ATOM 745 N N . SER A 1 96 ? 7.097 11.585 16.302 1.00 94.69 96 SER A N 1
ATOM 746 C CA . SER A 1 96 ? 7.055 12.249 14.986 1.00 94.69 96 SER A CA 1
ATOM 747 C C . SER A 1 96 ? 8.396 12.223 14.238 1.00 94.69 96 SER A C 1
ATOM 749 O O . SER A 1 96 ? 8.417 12.077 13.020 1.00 94.69 96 SER A O 1
ATOM 751 N N . THR A 1 97 ? 9.523 12.322 14.952 1.00 95.69 97 THR A N 1
ATOM 752 C CA . THR A 1 97 ? 10.864 12.224 14.350 1.00 95.69 97 THR A CA 1
ATOM 753 C C . THR A 1 97 ? 11.155 10.813 13.841 1.00 95.69 97 THR A C 1
ATOM 755 O O . THR A 1 97 ? 11.717 10.648 12.763 1.00 95.69 97 THR A O 1
ATOM 758 N N . GLU A 1 98 ? 10.745 9.792 14.590 1.00 95.75 98 GLU A N 1
ATOM 759 C CA . GLU A 1 98 ? 10.858 8.389 14.181 1.00 95.75 98 GLU A CA 1
ATOM 760 C C . GLU A 1 98 ? 9.977 8.077 12.970 1.00 95.75 98 GLU A C 1
ATOM 762 O O . GLU A 1 98 ? 10.445 7.446 12.028 1.00 95.75 98 GLU A O 1
ATOM 767 N N . GLN A 1 99 ? 8.739 8.577 12.959 1.00 96.38 99 GLN A N 1
ATOM 768 C CA . GLN A 1 99 ? 7.829 8.467 11.817 1.00 96.38 99 GLN A CA 1
ATOM 769 C C . GLN A 1 99 ? 8.438 9.098 10.565 1.00 96.38 99 GLN A C 1
ATOM 771 O O . GLN A 1 99 ? 8.480 8.466 9.515 1.00 96.38 99 GLN A O 1
ATOM 776 N N . ALA A 1 100 ? 8.976 10.316 10.685 1.00 96.69 100 ALA A N 1
ATOM 777 C CA . ALA A 1 100 ? 9.637 11.003 9.580 1.00 96.69 100 ALA A CA 1
ATOM 778 C C . ALA A 1 100 ? 10.854 10.226 9.055 1.00 96.69 100 ALA A C 1
ATOM 780 O O . ALA A 1 100 ? 11.082 10.183 7.847 1.00 96.69 100 ALA A O 1
ATOM 781 N N . TYR A 1 101 ? 11.628 9.599 9.944 1.00 97.19 101 TYR A N 1
ATOM 782 C CA . TYR A 1 101 ? 12.768 8.780 9.546 1.00 97.19 101 TYR A CA 1
ATOM 783 C C . TYR A 1 101 ? 12.338 7.509 8.809 1.00 97.19 101 TYR A C 1
ATOM 785 O O . TYR A 1 101 ? 12.840 7.245 7.716 1.00 97.19 101 TYR A O 1
ATOM 793 N N . VAL A 1 102 ? 11.371 6.764 9.350 1.00 96.75 102 VAL A N 1
ATOM 794 C CA . VAL A 1 102 ? 10.811 5.572 8.693 1.00 96.75 102 VAL A CA 1
ATOM 795 C C . VAL A 1 102 ? 10.227 5.932 7.327 1.00 96.75 102 VAL A C 1
ATOM 797 O O . VAL A 1 102 ? 10.564 5.294 6.330 1.00 96.75 102 VAL A O 1
ATOM 800 N N . GLU A 1 103 ? 9.442 7.008 7.246 1.00 95.69 103 GLU A N 1
ATOM 801 C CA . GLU A 1 103 ? 8.878 7.486 5.984 1.00 95.69 103 GLU A CA 1
ATOM 802 C C . GLU A 1 103 ? 9.976 7.898 4.994 1.00 95.69 103 GLU A C 1
ATOM 804 O O . GLU A 1 103 ? 9.855 7.631 3.803 1.00 95.69 103 GLU A O 1
ATOM 809 N N . SER A 1 104 ? 11.088 8.483 5.459 1.00 96.25 104 SER A N 1
ATOM 810 C CA . SER A 1 104 ? 12.213 8.818 4.576 1.00 96.25 104 SER A CA 1
ATOM 811 C C . SER A 1 104 ? 12.844 7.583 3.921 1.00 96.25 104 SER A C 1
ATOM 813 O O . SER A 1 104 ? 13.177 7.633 2.736 1.00 96.25 104 SER A O 1
ATOM 815 N N . ILE A 1 105 ? 12.944 6.465 4.654 1.00 96.88 105 ILE A N 1
ATOM 816 C CA . ILE A 1 105 ? 13.467 5.194 4.134 1.00 96.88 105 ILE A CA 1
ATOM 817 C C . ILE A 1 105 ? 12.500 4.623 3.092 1.00 96.88 105 ILE A C 1
ATOM 819 O O . ILE A 1 105 ? 12.904 4.322 1.968 1.00 96.88 105 ILE A O 1
ATOM 823 N N . VAL A 1 106 ? 11.210 4.530 3.435 1.00 94.62 106 VAL A N 1
ATOM 824 C CA . VAL A 1 106 ? 10.167 4.002 2.539 1.00 94.62 106 VAL A CA 1
ATOM 825 C C . VAL A 1 106 ? 10.045 4.849 1.273 1.00 94.62 106 VAL A C 1
ATOM 827 O O . VAL A 1 106 ? 9.952 4.312 0.170 1.00 94.62 106 VAL A O 1
ATOM 830 N N . LYS A 1 107 ? 10.090 6.177 1.404 1.00 93.44 107 LYS A N 1
ATOM 831 C CA . LYS A 1 107 ? 10.025 7.104 0.273 1.00 93.44 107 LYS A CA 1
ATOM 832 C C . LYS A 1 107 ? 11.229 6.960 -0.655 1.00 93.44 107 LYS A C 1
ATOM 834 O O . LYS A 1 107 ? 11.035 6.927 -1.866 1.00 93.44 107 LYS A O 1
ATOM 839 N N . ALA A 1 108 ? 12.444 6.848 -0.114 1.00 96.25 108 ALA A N 1
ATOM 840 C CA . ALA A 1 108 ? 13.651 6.648 -0.918 1.00 96.25 108 ALA A CA 1
ATOM 841 C C . ALA A 1 108 ? 13.608 5.320 -1.696 1.00 96.25 108 ALA A C 1
ATOM 843 O O . ALA A 1 108 ? 13.915 5.293 -2.891 1.00 96.25 108 ALA A O 1
ATOM 844 N N . MET A 1 109 ? 13.155 4.243 -1.046 1.00 95.56 109 MET A N 1
ATOM 845 C CA . MET A 1 109 ? 12.933 2.945 -1.686 1.00 95.56 109 MET A CA 1
ATOM 846 C C . MET A 1 109 ? 11.917 3.053 -2.829 1.00 95.56 109 MET A C 1
ATOM 848 O O . MET A 1 109 ? 12.226 2.685 -3.961 1.00 95.56 109 MET A O 1
ATOM 852 N N . ARG A 1 110 ? 10.729 3.615 -2.561 1.00 92.38 110 ARG A N 1
ATOM 853 C CA . ARG A 1 110 ? 9.660 3.780 -3.560 1.00 92.38 110 ARG A CA 1
ATOM 854 C C . ARG A 1 110 ? 10.095 4.643 -4.739 1.00 92.38 110 ARG A C 1
ATOM 856 O O . ARG A 1 110 ? 9.828 4.284 -5.880 1.00 92.38 110 ARG A O 1
ATOM 863 N N . GLN A 1 111 ? 10.795 5.748 -4.482 1.00 95.00 111 GLN A N 1
ATOM 864 C CA . GLN A 1 111 ? 11.334 6.602 -5.539 1.00 95.00 111 GLN A CA 1
ATOM 865 C C . GLN A 1 111 ? 12.313 5.825 -6.428 1.00 95.00 111 GLN A C 1
ATOM 867 O O . GLN A 1 111 ? 12.196 5.863 -7.650 1.00 95.00 111 GLN A O 1
ATOM 872 N N . THR A 1 112 ? 13.231 5.070 -5.823 1.00 95.75 112 THR A N 1
ATOM 873 C CA . THR A 1 112 ? 14.194 4.241 -6.562 1.00 95.75 112 THR A CA 1
ATOM 874 C C . THR A 1 112 ? 13.478 3.184 -7.405 1.00 95.75 112 THR A C 1
ATOM 876 O O . THR A 1 112 ? 13.770 3.030 -8.590 1.00 95.75 112 THR A O 1
ATOM 879 N N . GLN A 1 113 ? 12.495 2.488 -6.830 1.00 93.12 113 GLN A N 1
ATOM 880 C CA . GLN A 1 113 ? 11.682 1.507 -7.550 1.00 93.12 113 GLN A CA 1
ATOM 881 C C . GLN A 1 113 ? 10.909 2.140 -8.715 1.00 93.12 113 GLN A C 1
ATOM 883 O O . GLN A 1 113 ? 10.882 1.565 -9.800 1.00 93.12 113 GLN A O 1
ATOM 888 N N . GLN A 1 114 ? 10.343 3.335 -8.534 1.00 91.56 114 GLN A N 1
ATOM 889 C CA . GLN A 1 114 ? 9.636 4.063 -9.588 1.00 91.56 114 GLN A CA 1
ATOM 890 C C . GLN A 1 114 ? 10.574 4.467 -10.735 1.00 91.56 114 GLN A C 1
ATOM 892 O O . GLN A 1 114 ? 10.255 4.236 -11.902 1.00 91.56 114 GLN A O 1
ATOM 897 N N . GLU A 1 115 ? 11.743 5.033 -10.426 1.00 93.94 115 GLU A N 1
ATOM 898 C CA . GLU A 1 115 ? 12.755 5.398 -11.426 1.00 93.94 115 GLU A CA 1
ATOM 899 C C . GLU A 1 115 ? 13.218 4.167 -12.222 1.00 93.94 115 GLU A C 1
ATOM 901 O O . GLU A 1 115 ? 13.306 4.201 -13.454 1.00 93.94 115 GLU A O 1
ATOM 906 N N . LEU A 1 116 ? 13.445 3.047 -11.531 1.00 94.75 116 LEU A N 1
ATOM 907 C CA . LEU A 1 116 ? 13.803 1.779 -12.159 1.00 94.75 116 LEU A CA 1
ATOM 908 C C . LEU A 1 116 ? 12.650 1.187 -12.978 1.00 94.75 116 LEU A C 1
ATOM 910 O O . LEU A 1 116 ? 12.918 0.572 -14.007 1.00 94.75 116 LEU A O 1
ATOM 914 N N . ALA A 1 117 ? 11.390 1.373 -12.576 1.00 90.75 117 ALA A N 1
ATOM 915 C CA . ALA A 1 117 ? 10.223 0.872 -13.305 1.00 90.75 117 ALA A CA 1
ATOM 916 C C . ALA A 1 117 ? 10.039 1.621 -14.627 1.00 90.75 117 ALA A C 1
ATOM 918 O O . ALA A 1 117 ? 9.827 1.004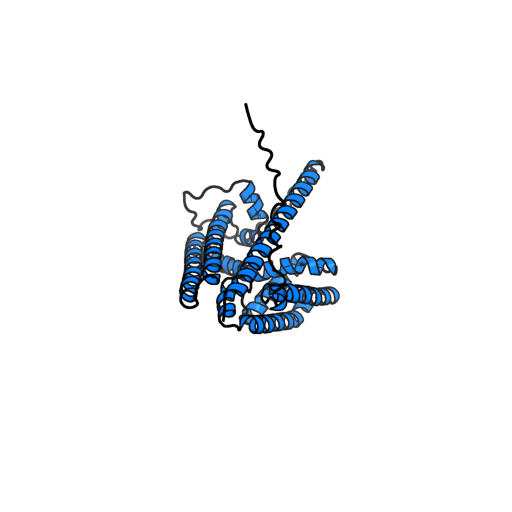 -15.670 1.00 90.75 117 ALA A O 1
ATOM 919 N N . VAL A 1 118 ? 10.234 2.942 -14.619 1.00 90.69 118 VAL A N 1
ATOM 920 C CA . VAL A 1 118 ? 10.264 3.753 -15.847 1.00 90.69 118 VAL A CA 1
ATOM 921 C C . VAL A 1 118 ? 11.406 3.308 -16.767 1.00 90.69 118 VAL A C 1
ATOM 923 O O . VAL A 1 118 ? 11.213 3.142 -17.975 1.00 90.69 118 VAL A O 1
ATOM 926 N N . ALA A 1 119 ? 12.595 3.055 -16.209 1.00 92.75 119 ALA A N 1
ATOM 927 C CA . ALA A 1 119 ? 13.708 2.505 -16.981 1.00 92.75 119 ALA A CA 1
ATOM 928 C C . ALA A 1 119 ? 13.373 1.114 -17.547 1.00 92.75 119 ALA A C 1
ATOM 930 O O . ALA A 1 119 ? 13.693 0.832 -18.699 1.00 92.75 119 ALA A O 1
ATOM 931 N N . TRP A 1 120 ? 12.678 0.273 -16.778 1.00 93.19 120 TRP A N 1
ATOM 932 C CA . TRP A 1 120 ? 12.308 -1.089 -17.163 1.00 93.19 120 TRP A CA 1
ATOM 933 C C . TRP A 1 120 ? 11.395 -1.100 -18.388 1.00 93.19 120 TRP A C 1
ATOM 935 O O . TRP A 1 120 ? 11.679 -1.803 -19.359 1.00 93.19 120 TRP A O 1
ATOM 945 N N . VAL A 1 121 ? 10.376 -0.238 -18.398 1.00 88.25 121 VAL A N 1
ATOM 946 C CA . VAL A 1 121 ? 9.429 -0.084 -19.516 1.00 88.25 121 VAL A CA 1
ATOM 947 C C . VAL A 1 121 ? 10.125 0.311 -20.823 1.00 88.25 121 VAL A C 1
ATOM 949 O O . VAL A 1 121 ? 9.703 -0.107 -21.899 1.00 88.25 121 VAL A O 1
ATOM 952 N N . SER A 1 122 ? 11.189 1.115 -20.746 1.00 89.00 122 SER A N 1
ATOM 953 C CA . SER A 1 122 ? 11.948 1.578 -21.922 1.00 89.00 122 SER A CA 1
ATOM 954 C C . SER A 1 122 ? 13.104 0.660 -22.327 1.00 89.00 122 SER A C 1
ATOM 956 O O . SER A 1 122 ? 13.758 0.908 -23.342 1.00 89.00 122 SER A O 1
ATOM 958 N N . SER A 1 123 ? 13.367 -0.385 -21.544 1.00 91.69 123 SER A N 1
ATOM 959 C CA . SER A 1 123 ? 14.501 -1.283 -21.742 1.00 91.69 123 SER A CA 1
ATOM 960 C C . SER A 1 123 ? 14.159 -2.489 -22.619 1.00 91.69 123 SER A C 1
ATOM 962 O O . SER A 1 123 ? 13.004 -2.904 -22.725 1.00 91.69 123 SER A O 1
ATOM 964 N N . ASP A 1 124 ? 15.181 -3.058 -23.258 1.00 92.56 124 ASP A N 1
ATOM 965 C CA . ASP A 1 124 ? 15.055 -4.351 -23.926 1.00 92.56 124 ASP A CA 1
ATOM 966 C C . ASP A 1 124 ? 14.937 -5.502 -22.913 1.00 92.56 124 ASP A C 1
ATOM 968 O O . ASP A 1 124 ? 15.244 -5.368 -21.727 1.00 92.56 124 ASP A O 1
ATOM 972 N N . GLN A 1 125 ? 14.482 -6.661 -23.392 1.00 88.69 125 GLN A N 1
ATOM 973 C CA . GLN A 1 125 ? 14.242 -7.833 -22.549 1.00 88.69 125 GLN A CA 1
ATOM 974 C C . GLN A 1 125 ? 15.508 -8.310 -21.809 1.00 88.69 125 GLN A C 1
ATOM 976 O O . GLN A 1 125 ? 15.408 -8.820 -20.693 1.00 88.69 125 GLN A O 1
ATOM 981 N N . ASP A 1 126 ? 16.691 -8.110 -22.397 1.00 90.50 126 ASP A N 1
ATOM 982 C CA . ASP A 1 126 ? 17.968 -8.504 -21.796 1.00 90.50 126 ASP A CA 1
ATOM 983 C C . ASP A 1 126 ? 18.326 -7.608 -20.592 1.00 90.50 126 ASP A C 1
ATOM 985 O O . ASP A 1 126 ? 18.870 -8.091 -19.594 1.00 90.50 126 ASP A O 1
ATOM 989 N N . ALA A 1 127 ? 17.986 -6.315 -20.637 1.00 93.12 127 ALA A N 1
ATOM 990 C CA . ALA A 1 127 ? 18.223 -5.359 -19.555 1.00 93.12 127 ALA A CA 1
ATOM 991 C C . ALA A 1 127 ? 17.156 -5.394 -18.444 1.00 93.12 127 ALA A C 1
ATOM 993 O O . ALA A 1 127 ? 17.467 -5.092 -17.285 1.00 93.12 127 ALA A O 1
ATOM 994 N N . GLN A 1 128 ? 15.924 -5.804 -18.760 1.00 91.38 128 GLN A N 1
ATOM 995 C CA . GLN A 1 128 ? 14.797 -5.859 -17.819 1.00 91.38 128 GLN A CA 1
ATOM 996 C C . GLN A 1 128 ? 15.105 -6.661 -16.544 1.00 91.38 128 GLN A C 1
ATOM 998 O O . GLN A 1 128 ? 14.810 -6.209 -15.435 1.00 91.38 128 GLN A O 1
ATOM 1003 N N . GLY A 1 129 ? 15.751 -7.826 -16.673 1.00 90.06 129 GLY A N 1
ATOM 1004 C CA . GLY A 1 129 ? 16.115 -8.659 -15.521 1.00 90.06 129 GLY A CA 1
ATOM 1005 C C . GLY A 1 129 ? 17.089 -7.969 -14.556 1.00 90.06 129 GLY A C 1
ATOM 1006 O O . GLY A 1 129 ? 16.962 -8.100 -13.339 1.00 90.06 129 GLY A O 1
ATOM 1007 N N . GLY A 1 130 ? 18.029 -7.178 -15.086 1.00 94.25 130 GLY A N 1
ATOM 1008 C CA . GLY A 1 130 ? 18.977 -6.411 -14.275 1.00 94.25 130 GLY A CA 1
ATOM 1009 C C . GLY A 1 130 ? 18.326 -5.249 -13.521 1.00 94.25 130 GLY A C 1
ATOM 1010 O O . GLY A 1 130 ? 18.769 -4.904 -12.429 1.00 94.25 130 GLY A O 1
ATOM 1011 N N . LEU A 1 131 ? 17.263 -4.659 -14.073 1.00 94.75 131 LEU A N 1
ATOM 1012 C CA . LEU A 1 131 ? 16.508 -3.591 -13.413 1.00 94.75 131 LEU A CA 1
ATOM 1013 C C . LEU A 1 131 ? 15.639 -4.128 -12.271 1.00 94.75 131 LEU A C 1
ATOM 1015 O O . LEU A 1 131 ? 15.634 -3.527 -11.200 1.00 94.75 131 LEU A O 1
ATOM 1019 N N . ILE A 1 132 ? 15.010 -5.296 -12.446 1.00 92.19 132 ILE A N 1
ATOM 1020 C CA . ILE A 1 132 ? 14.291 -5.989 -11.360 1.00 92.19 132 ILE A CA 1
ATOM 1021 C C . ILE A 1 132 ? 15.246 -6.314 -10.203 1.00 92.19 132 ILE A C 1
ATOM 1023 O O . ILE A 1 132 ? 14.928 -6.065 -9.044 1.00 92.19 132 ILE A O 1
ATOM 1027 N N . ALA A 1 133 ? 16.453 -6.807 -10.501 1.00 93.38 133 ALA A N 1
ATOM 1028 C CA . ALA A 1 133 ? 17.446 -7.087 -9.464 1.00 93.38 133 ALA A CA 1
ATOM 1029 C C . ALA A 1 133 ? 17.807 -5.836 -8.638 1.00 93.38 133 ALA A C 1
ATOM 1031 O O . ALA A 1 133 ? 17.937 -5.935 -7.421 1.00 93.38 133 ALA A O 1
ATOM 1032 N N . LYS A 1 134 ? 17.901 -4.660 -9.274 1.00 96.25 134 LYS A N 1
ATOM 1033 C CA . LYS A 1 134 ? 18.146 -3.383 -8.582 1.00 96.25 134 LYS A CA 1
ATOM 1034 C C . LYS A 1 134 ? 16.956 -2.911 -7.744 1.00 96.25 134 LYS A C 1
ATOM 1036 O O . LYS A 1 134 ? 17.162 -2.306 -6.700 1.00 96.25 134 LYS A O 1
ATOM 1041 N N . MET A 1 135 ? 15.723 -3.180 -8.177 1.00 94.06 135 MET A N 1
ATOM 1042 C CA . MET A 1 135 ? 14.532 -2.886 -7.367 1.00 94.06 135 MET A CA 1
ATOM 1043 C C . MET A 1 135 ? 14.534 -3.713 -6.079 1.00 94.06 135 MET A C 1
ATOM 1045 O O . MET A 1 135 ? 14.288 -3.168 -5.005 1.00 94.06 135 MET A O 1
ATOM 1049 N N . ASN A 1 136 ? 14.883 -4.998 -6.189 1.00 93.31 136 ASN A N 1
ATOM 1050 C CA . ASN A 1 136 ? 15.011 -5.899 -5.042 1.00 93.31 136 ASN A CA 1
ATOM 1051 C C . ASN A 1 136 ? 16.184 -5.499 -4.130 1.00 93.31 136 ASN A C 1
ATOM 1053 O O . ASN A 1 136 ? 16.106 -5.654 -2.915 1.00 93.31 136 ASN A O 1
ATOM 1057 N N . GLU A 1 137 ? 17.276 -4.977 -4.698 1.00 95.94 137 GLU A N 1
ATOM 1058 C CA . GLU A 1 137 ? 18.397 -4.426 -3.927 1.00 95.94 137 GLU A CA 1
ATOM 1059 C C . GLU A 1 137 ? 17.962 -3.200 -3.112 1.00 95.94 137 GLU A C 1
ATOM 1061 O O . GLU A 1 137 ? 18.209 -3.163 -1.910 1.00 95.94 137 GLU A O 1
ATOM 1066 N N . ALA A 1 138 ? 17.231 -2.258 -3.718 1.00 95.56 138 ALA A N 1
ATOM 1067 C CA . ALA A 1 138 ? 16.695 -1.091 -3.012 1.00 95.56 138 ALA A CA 1
ATOM 1068 C C . ALA A 1 138 ? 15.747 -1.483 -1.861 1.00 95.56 138 ALA A C 1
ATOM 1070 O O . ALA A 1 138 ? 15.777 -0.872 -0.792 1.00 95.56 138 ALA A O 1
ATOM 1071 N N . GLU A 1 139 ? 14.928 -2.520 -2.053 1.00 94.62 139 GLU A N 1
ATOM 1072 C CA . GLU A 1 139 ? 14.078 -3.072 -0.993 1.00 94.62 139 GLU A CA 1
ATOM 1073 C C . GLU A 1 139 ? 14.907 -3.706 0.136 1.00 94.62 139 GLU A C 1
ATOM 1075 O O . GLU A 1 139 ? 14.661 -3.439 1.312 1.00 94.62 139 GLU A O 1
ATOM 1080 N N . ALA A 1 140 ? 15.934 -4.493 -0.197 1.00 96.06 140 ALA A N 1
ATOM 1081 C CA . ALA A 1 140 ? 16.818 -5.110 0.792 1.00 96.06 140 ALA A CA 1
ATOM 1082 C C . ALA A 1 140 ? 17.641 -4.075 1.586 1.00 96.06 140 ALA A C 1
ATOM 1084 O O . ALA A 1 140 ? 17.877 -4.247 2.788 1.00 96.06 140 ALA A O 1
ATOM 1085 N N . GLU A 1 141 ? 18.067 -2.987 0.939 1.00 97.19 141 GLU A N 1
ATOM 1086 C CA . GLU A 1 141 ? 18.718 -1.848 1.591 1.00 97.19 141 GLU A CA 1
ATOM 1087 C C . GLU A 1 141 ? 17.766 -1.148 2.567 1.00 97.19 141 GLU A C 1
ATOM 1089 O O . GLU A 1 141 ? 18.133 -0.907 3.723 1.00 97.19 141 GLU A O 1
ATOM 1094 N N . ALA A 1 142 ? 16.529 -0.881 2.137 1.00 96.50 142 ALA A N 1
ATOM 1095 C CA . ALA A 1 142 ? 15.497 -0.296 2.984 1.00 96.50 142 ALA A CA 1
ATOM 1096 C C . ALA A 1 142 ? 15.175 -1.194 4.186 1.00 96.50 142 ALA A C 1
ATOM 1098 O O . ALA A 1 142 ? 15.139 -0.713 5.319 1.00 96.50 142 ALA A O 1
ATOM 1099 N N . ASP A 1 143 ? 15.027 -2.503 3.972 1.00 96.31 143 ASP A N 1
ATOM 1100 C CA . ASP A 1 143 ? 14.810 -3.471 5.045 1.00 96.31 143 ASP A CA 1
ATOM 1101 C C . ASP A 1 143 ? 15.971 -3.487 6.044 1.00 96.31 143 ASP A C 1
ATOM 1103 O O . ASP A 1 143 ? 15.757 -3.462 7.255 1.00 96.31 143 ASP A O 1
ATOM 1107 N N . THR A 1 144 ? 17.213 -3.447 5.560 1.00 97.00 144 THR A N 1
ATOM 1108 C CA . THR A 1 144 ? 18.399 -3.376 6.423 1.00 97.00 144 THR A CA 1
ATOM 1109 C C . THR A 1 144 ? 18.388 -2.107 7.282 1.00 97.00 144 THR A C 1
ATOM 1111 O O . THR A 1 144 ? 18.657 -2.172 8.486 1.00 97.00 144 THR A O 1
ATOM 1114 N N . ALA A 1 145 ? 18.037 -0.958 6.696 1.00 96.44 145 ALA A N 1
ATOM 1115 C CA . ALA A 1 145 ? 17.927 0.308 7.415 1.00 96.44 145 ALA A CA 1
ATOM 1116 C C . ALA A 1 145 ? 16.800 0.287 8.462 1.00 96.44 145 ALA A C 1
ATOM 1118 O O . ALA A 1 145 ? 17.009 0.719 9.598 1.00 96.44 145 ALA A O 1
ATOM 1119 N N . LEU A 1 146 ? 15.635 -0.271 8.119 1.00 96.50 146 LEU A N 1
ATOM 1120 C CA . LEU A 1 146 ? 14.503 -0.434 9.036 1.00 96.50 146 LEU A CA 1
ATOM 1121 C C . LEU A 1 146 ? 14.843 -1.387 10.184 1.00 96.50 146 LEU A C 1
ATOM 1123 O O . LEU A 1 146 ? 14.538 -1.094 11.339 1.00 96.50 146 LEU A O 1
ATOM 1127 N N . ARG A 1 147 ? 15.538 -2.494 9.908 1.00 95.88 147 ARG A N 1
ATOM 1128 C CA . ARG A 1 147 ? 16.006 -3.423 10.944 1.00 95.88 147 ARG A CA 1
ATOM 1129 C C . ARG A 1 147 ? 16.955 -2.748 11.928 1.00 95.88 147 ARG A C 1
ATOM 1131 O O . ARG A 1 147 ? 16.795 -2.903 13.138 1.00 95.88 147 ARG A O 1
ATOM 1138 N N . ALA A 1 148 ? 17.909 -1.971 11.416 1.00 95.44 148 ALA A N 1
ATOM 1139 C CA . ALA A 1 148 ? 18.828 -1.194 12.244 1.00 95.44 148 ALA A CA 1
ATOM 1140 C C . ALA A 1 148 ? 18.098 -0.123 13.074 1.00 95.44 148 ALA A C 1
ATOM 1142 O O . ALA A 1 148 ? 18.445 0.101 14.235 1.00 95.44 148 ALA A O 1
ATOM 1143 N N . PHE A 1 149 ? 17.076 0.512 12.494 1.00 95.62 149 PHE A N 1
ATOM 1144 C CA . PHE A 1 149 ? 16.238 1.494 13.172 1.00 95.62 149 PHE A CA 1
ATOM 1145 C C . PHE A 1 149 ? 15.441 0.877 14.322 1.00 95.62 149 PHE A C 1
ATOM 1147 O O . PHE A 1 149 ? 15.599 1.298 15.467 1.00 95.62 149 PHE A O 1
ATOM 1154 N N . PHE A 1 150 ? 14.597 -0.113 14.025 1.00 94.31 150 PHE A N 1
ATOM 1155 C CA . PHE A 1 150 ? 13.700 -0.717 15.004 1.00 94.31 150 PHE A CA 1
ATOM 1156 C C . PHE A 1 150 ? 14.468 -1.480 16.078 1.00 94.31 150 PHE A C 1
ATOM 1158 O O . PHE A 1 150 ? 14.077 -1.434 17.243 1.00 94.31 150 PHE A O 1
ATOM 1165 N N . ASN A 1 151 ? 15.554 -2.168 15.697 1.00 93.19 151 ASN A N 1
ATOM 1166 C CA . ASN A 1 151 ? 16.405 -2.953 16.598 1.00 93.19 151 ASN A CA 1
ATOM 1167 C C . ASN A 1 151 ? 15.604 -3.956 17.469 1.00 93.19 151 ASN A C 1
ATOM 1169 O O . ASN A 1 151 ? 16.009 -4.334 18.567 1.00 93.19 151 ASN A O 1
ATOM 1173 N N . ASN A 1 152 ? 14.432 -4.364 16.976 1.00 91.50 152 ASN A N 1
ATOM 1174 C CA . ASN A 1 152 ? 13.478 -5.249 17.626 1.00 91.50 152 ASN A CA 1
ATOM 1175 C C . ASN A 1 152 ? 12.683 -5.986 16.542 1.00 91.50 152 ASN A C 1
ATOM 1177 O O . ASN A 1 152 ? 11.940 -5.366 15.783 1.00 91.50 152 ASN A O 1
ATOM 1181 N N . GLU A 1 153 ? 12.821 -7.312 16.482 1.00 92.19 153 GLU A N 1
ATOM 1182 C CA . GLU A 1 153 ? 12.152 -8.140 15.467 1.00 92.19 153 GLU A CA 1
ATOM 1183 C C . GLU A 1 153 ? 10.619 -8.082 15.538 1.00 92.19 153 GLU A C 1
ATOM 1185 O O . GLU A 1 153 ? 9.971 -8.233 14.510 1.00 92.19 153 GLU A O 1
ATOM 1190 N N . SER A 1 154 ? 10.026 -7.833 16.710 1.00 93.44 154 SER A N 1
ATOM 1191 C CA . SER A 1 154 ? 8.569 -7.698 16.855 1.00 93.44 154 SER A CA 1
ATOM 1192 C C . SER A 1 154 ? 8.047 -6.413 16.211 1.00 93.44 154 SER A C 1
ATOM 1194 O O . SER A 1 154 ? 7.013 -6.437 15.542 1.00 93.44 154 SER A O 1
ATOM 1196 N N . ASP A 1 155 ? 8.758 -5.298 16.394 1.00 93.31 155 ASP A N 1
ATOM 1197 C CA . ASP A 1 155 ? 8.406 -4.021 15.763 1.00 93.31 155 ASP A CA 1
ATOM 1198 C C . ASP A 1 155 ? 8.617 -4.113 14.244 1.00 93.31 155 ASP A C 1
ATOM 1200 O O . ASP A 1 155 ? 7.770 -3.665 13.476 1.00 93.31 155 ASP A O 1
ATOM 1204 N N . ILE A 1 156 ? 9.703 -4.765 13.808 1.00 94.25 156 ILE A N 1
ATOM 1205 C CA . ILE A 1 156 ? 9.982 -5.029 12.386 1.00 94.25 156 ILE A CA 1
ATOM 1206 C C . ILE A 1 156 ? 8.879 -5.889 11.766 1.00 94.25 156 ILE A C 1
ATOM 1208 O O . ILE A 1 156 ? 8.420 -5.578 10.671 1.00 94.25 156 ILE A O 1
ATOM 1212 N N . ALA A 1 157 ? 8.451 -6.958 12.443 1.00 93.69 157 ALA A N 1
ATOM 1213 C CA . ALA A 1 157 ? 7.365 -7.811 11.969 1.00 93.69 157 ALA A CA 1
ATOM 1214 C C . ALA A 1 157 ? 6.061 -7.015 11.841 1.00 93.69 157 ALA A C 1
ATOM 1216 O O . ALA A 1 157 ? 5.471 -7.000 10.770 1.00 93.69 157 ALA A O 1
ATOM 1217 N N . THR A 1 158 ? 5.690 -6.253 12.875 1.00 93.88 158 THR A N 1
ATOM 1218 C CA . THR A 1 158 ? 4.497 -5.388 12.850 1.00 93.88 158 THR A CA 1
ATOM 1219 C C . THR A 1 158 ? 4.555 -4.376 11.703 1.00 93.88 158 THR A C 1
ATOM 1221 O O . THR A 1 158 ? 3.575 -4.180 10.989 1.00 93.88 158 THR A O 1
ATOM 1224 N N . PHE A 1 159 ? 5.715 -3.746 11.493 1.00 95.06 159 PHE A N 1
ATOM 1225 C CA . PHE A 1 159 ? 5.911 -2.801 10.400 1.00 95.06 159 PHE A CA 1
ATOM 1226 C C . PHE A 1 159 ? 5.777 -3.466 9.027 1.00 95.06 159 PHE A C 1
ATOM 1228 O O . PHE A 1 159 ? 5.119 -2.921 8.145 1.00 95.06 159 PHE A O 1
ATOM 1235 N N . ARG A 1 160 ? 6.382 -4.643 8.840 1.00 93.38 160 ARG A N 1
ATOM 1236 C CA . ARG A 1 160 ? 6.311 -5.397 7.583 1.00 93.38 160 ARG A CA 1
ATOM 1237 C C . ARG A 1 160 ? 4.904 -5.897 7.292 1.00 93.38 160 ARG A C 1
ATOM 1239 O O . ARG A 1 160 ? 4.477 -5.783 6.151 1.00 93.38 160 ARG A O 1
ATOM 1246 N N . ASP A 1 161 ? 4.189 -6.386 8.299 1.00 91.75 161 ASP A N 1
ATOM 1247 C CA . ASP A 1 161 ? 2.796 -6.812 8.157 1.00 91.75 161 ASP A CA 1
ATOM 1248 C C . ASP A 1 161 ? 1.926 -5.619 7.735 1.00 91.75 161 ASP A C 1
ATOM 1250 O O . ASP A 1 161 ? 1.192 -5.697 6.751 1.00 91.75 161 ASP A O 1
ATOM 1254 N N . GLY A 1 162 ? 2.094 -4.466 8.394 1.00 92.69 162 GLY A N 1
ATOM 1255 C CA . GLY A 1 162 ? 1.411 -3.229 8.011 1.00 92.69 162 GLY A CA 1
ATOM 1256 C C . GLY A 1 162 ? 1.766 -2.751 6.597 1.00 92.69 162 GLY A C 1
ATOM 1257 O O . GLY A 1 162 ? 0.883 -2.343 5.845 1.00 92.69 162 GLY A O 1
ATOM 1258 N N . LEU A 1 163 ? 3.038 -2.843 6.196 1.00 91.06 163 LEU A N 1
ATOM 1259 C CA . LEU A 1 163 ? 3.472 -2.490 4.842 1.00 91.06 163 LEU A CA 1
ATOM 1260 C C . LEU A 1 163 ? 2.919 -3.466 3.793 1.00 91.06 163 LEU A C 1
ATOM 1262 O O . LEU A 1 163 ? 2.545 -3.039 2.706 1.00 91.06 163 LEU A O 1
ATOM 1266 N N . ALA A 1 164 ? 2.818 -4.755 4.114 1.00 91.38 164 ALA A N 1
ATOM 1267 C CA . ALA A 1 164 ? 2.252 -5.761 3.223 1.00 91.38 164 ALA A CA 1
ATOM 1268 C C . ALA A 1 164 ? 0.743 -5.562 3.000 1.00 91.38 164 ALA A C 1
ATOM 1270 O O . ALA A 1 164 ? 0.241 -5.894 1.926 1.00 91.38 164 ALA A O 1
ATOM 1271 N N . MET A 1 165 ? 0.027 -4.992 3.976 1.00 93.81 165 MET A N 1
ATOM 1272 C CA . MET A 1 165 ? -1.391 -4.617 3.861 1.00 93.81 165 MET A CA 1
ATOM 1273 C C . MET A 1 165 ? -1.627 -3.344 3.038 1.00 93.81 165 MET A C 1
ATOM 1275 O O . MET A 1 165 ? -2.763 -3.054 2.673 1.00 93.81 165 MET A O 1
ATOM 1279 N N . GLN A 1 166 ? -0.579 -2.583 2.720 1.00 91.62 166 GLN A N 1
ATOM 1280 C CA . GLN A 1 166 ? -0.689 -1.296 2.035 1.00 91.62 166 GLN A CA 1
ATOM 1281 C C . GLN A 1 166 ? -1.414 -1.387 0.685 1.00 91.62 166 GLN A C 1
ATOM 1283 O O . GLN A 1 166 ? -2.257 -0.543 0.391 1.00 91.62 166 GLN A O 1
ATOM 1288 N N . ALA A 1 167 ? -1.131 -2.424 -0.106 1.00 91.81 167 ALA A N 1
ATOM 1289 C CA . ALA A 1 167 ? -1.813 -2.659 -1.378 1.00 91.81 167 ALA A CA 1
ATOM 1290 C C . ALA A 1 167 ? -3.334 -2.806 -1.188 1.00 91.81 167 ALA A C 1
ATOM 1292 O O . ALA A 1 167 ? -4.134 -2.273 -1.955 1.00 91.81 167 ALA A O 1
ATOM 1293 N N . ASP A 1 168 ? -3.739 -3.492 -0.117 1.00 95.88 168 ASP A N 1
ATOM 1294 C CA . ASP A 1 168 ? -5.137 -3.766 0.206 1.00 95.88 168 ASP A CA 1
ATOM 1295 C C . ASP A 1 168 ? -5.837 -2.513 0.787 1.00 95.88 168 ASP A C 1
ATOM 1297 O O . ASP A 1 168 ? -7.015 -2.273 0.510 1.00 95.88 168 ASP A O 1
ATOM 1301 N N . ILE A 1 169 ? -5.100 -1.661 1.517 1.00 94.38 169 ILE A N 1
ATOM 1302 C CA . ILE A 1 169 ? -5.545 -0.320 1.948 1.00 94.38 169 ILE A CA 1
ATOM 1303 C C . ILE A 1 169 ? -5.791 0.581 0.729 1.00 94.38 169 ILE A C 1
ATOM 1305 O O . ILE A 1 169 ? -6.844 1.214 0.621 1.00 94.38 169 ILE A O 1
ATOM 1309 N N . GLU A 1 170 ? -4.841 0.637 -0.207 1.00 93.12 170 GLU A N 1
ATOM 1310 C CA . GLU A 1 170 ? -4.953 1.436 -1.432 1.00 93.12 170 GLU A CA 1
ATOM 1311 C C . GLU A 1 170 ? -6.120 0.957 -2.307 1.00 93.12 170 GLU A C 1
ATOM 1313 O O . GLU A 1 170 ? -6.916 1.777 -2.774 1.00 93.12 170 GLU A O 1
ATOM 1318 N N . LEU A 1 171 ? -6.294 -0.361 -2.448 1.00 94.88 171 LEU A N 1
ATOM 1319 C CA . LEU A 1 171 ? -7.432 -0.952 -3.152 1.00 94.88 171 LEU A CA 1
ATOM 1320 C C . LEU A 1 171 ? -8.767 -0.568 -2.499 1.00 94.88 171 LEU A C 1
ATOM 1322 O O . LEU A 1 171 ? -9.710 -0.188 -3.194 1.00 94.88 171 LEU A O 1
ATOM 1326 N N . TYR A 1 172 ? -8.862 -0.612 -1.166 1.00 96.50 172 TYR A N 1
ATOM 1327 C CA . TYR A 1 172 ? -10.059 -0.145 -0.467 1.00 96.50 172 TYR A CA 1
ATOM 1328 C C . TYR A 1 172 ? -10.310 1.351 -0.698 1.00 96.50 172 TYR A C 1
ATOM 1330 O O . TYR A 1 172 ? -11.449 1.745 -0.951 1.00 96.50 172 TYR A O 1
ATOM 1338 N N . HIS A 1 173 ? -9.274 2.194 -0.682 1.00 94.62 173 HIS A N 1
ATOM 1339 C CA . HIS A 1 173 ? -9.433 3.616 -0.985 1.00 94.62 173 HIS A CA 1
ATOM 1340 C C . HIS A 1 173 ? -9.968 3.853 -2.401 1.00 94.62 173 HIS A C 1
ATOM 1342 O O . HIS A 1 173 ? -10.814 4.732 -2.569 1.00 94.62 173 HIS A O 1
ATOM 1348 N N . GLN A 1 174 ? -9.547 3.057 -3.388 1.00 95.25 174 GLN A N 1
ATOM 1349 C CA . GLN A 1 174 ? -10.101 3.089 -4.748 1.00 95.25 174 GLN A CA 1
ATOM 1350 C C . GLN A 1 174 ? -11.550 2.584 -4.803 1.00 95.25 174 GLN A C 1
ATOM 1352 O O . GLN A 1 174 ? -12.349 3.099 -5.581 1.00 95.25 174 GLN A O 1
ATOM 1357 N N . LEU A 1 175 ? -11.911 1.617 -3.956 1.00 96.06 175 LEU A N 1
ATOM 1358 C CA . LEU A 1 175 ? -13.266 1.070 -3.853 1.00 96.06 175 LEU A CA 1
ATOM 1359 C C . LEU A 1 175 ? -14.242 2.028 -3.145 1.00 96.06 175 LEU A C 1
ATOM 1361 O O . LEU A 1 175 ? -15.432 2.068 -3.462 1.00 96.06 175 LEU A O 1
ATOM 1365 N N . SER A 1 176 ? -13.748 2.806 -2.179 1.00 96.25 176 SER A N 1
ATOM 1366 C CA . SER A 1 176 ? -14.564 3.615 -1.267 1.00 96.25 176 SER A CA 1
ATOM 1367 C C . SER A 1 176 ? -15.536 4.601 -1.944 1.00 96.25 176 SER A C 1
ATOM 1369 O O . SER A 1 176 ? -16.673 4.701 -1.468 1.00 96.25 176 SER A O 1
ATOM 1371 N N . PRO A 1 177 ? -15.209 5.278 -3.070 1.00 95.62 177 PRO A N 1
ATOM 1372 C CA . PRO A 1 177 ? -16.151 6.170 -3.743 1.00 95.62 177 PRO A CA 1
ATOM 1373 C C . PRO A 1 177 ? -17.324 5.406 -4.364 1.00 95.62 177 PRO A C 1
ATOM 1375 O O . PRO A 1 177 ? -18.461 5.871 -4.291 1.00 95.62 177 PRO A O 1
ATOM 1378 N N . TYR A 1 178 ? -17.077 4.213 -4.913 1.00 96.00 178 TYR A N 1
ATOM 1379 C CA . TYR A 1 178 ? -18.118 3.349 -5.475 1.00 96.00 178 TYR A CA 1
ATOM 1380 C C . TYR A 1 178 ? -19.065 2.839 -4.384 1.00 96.00 178 TYR A C 1
ATOM 1382 O O . TYR A 1 178 ? -20.286 2.889 -4.540 1.00 96.00 178 TYR A O 1
ATOM 1390 N N . LEU A 1 179 ? -18.518 2.445 -3.228 1.00 96.06 179 LEU A N 1
ATOM 1391 C CA . LEU A 1 179 ? -19.321 2.085 -2.054 1.00 96.06 179 LEU A CA 1
ATOM 1392 C C . LEU A 1 179 ? -20.191 3.255 -1.581 1.00 96.06 179 LEU A C 1
ATOM 1394 O O . LEU A 1 179 ? -21.365 3.067 -1.257 1.00 96.06 179 LEU A O 1
ATOM 1398 N N . ALA A 1 180 ? -19.641 4.472 -1.568 1.00 95.12 180 ALA A N 1
ATOM 1399 C CA . ALA A 1 180 ? -20.373 5.668 -1.166 1.00 95.12 180 ALA A CA 1
ATOM 1400 C C . ALA A 1 180 ? -21.541 5.988 -2.116 1.00 95.12 180 ALA A C 1
ATOM 1402 O O . ALA A 1 180 ? -22.637 6.289 -1.642 1.00 95.12 180 ALA A O 1
ATOM 1403 N N . VAL A 1 181 ? -21.348 5.859 -3.437 1.00 94.69 181 VAL A N 1
ATOM 1404 C CA . VAL A 1 181 ? -22.418 6.019 -4.448 1.00 94.69 181 VAL A CA 1
ATOM 1405 C C . VAL A 1 181 ? -23.569 5.042 -4.204 1.00 94.69 181 VAL A C 1
ATOM 1407 O O . VAL A 1 181 ? -24.734 5.386 -4.402 1.00 94.69 181 VAL A O 1
ATOM 1410 N N . GLN A 1 182 ? -23.251 3.843 -3.727 1.00 94.44 182 GLN A N 1
ATOM 1411 C CA . GLN A 1 182 ? -24.218 2.782 -3.464 1.00 94.44 182 GLN A CA 1
ATOM 1412 C C . GLN A 1 182 ? -24.799 2.826 -2.038 1.00 94.44 182 GLN A C 1
ATOM 1414 O O . GLN A 1 182 ? -25.631 1.992 -1.687 1.00 94.44 182 GLN A O 1
ATOM 1419 N N . GLY A 1 183 ? -24.408 3.815 -1.222 1.00 94.38 183 GLY A N 1
ATOM 1420 C CA . GLY A 1 183 ? -24.915 4.013 0.140 1.00 94.38 183 GLY A CA 1
ATOM 1421 C C . GLY A 1 183 ? -24.294 3.098 1.203 1.00 94.38 183 GLY A C 1
ATOM 1422 O O . GLY A 1 183 ? -24.820 3.024 2.313 1.00 94.38 183 GLY A O 1
ATOM 1423 N N . ALA A 1 184 ? -23.178 2.430 0.899 1.00 96.12 184 ALA A N 1
ATOM 1424 C CA . ALA A 1 184 ? -22.543 1.419 1.745 1.00 96.12 184 ALA A CA 1
ATOM 1425 C C . ALA A 1 184 ? -21.203 1.889 2.345 1.00 96.12 184 ALA A C 1
ATOM 1427 O O . ALA A 1 184 ? -20.189 1.201 2.257 1.00 96.12 184 ALA A O 1
ATOM 1428 N N . THR A 1 185 ? -21.171 3.071 2.968 1.00 94.06 185 THR A N 1
ATOM 1429 C CA . THR A 1 185 ? -19.956 3.568 3.639 1.00 94.06 185 THR A CA 1
ATOM 1430 C C . THR A 1 185 ? -19.629 2.741 4.881 1.00 94.06 185 THR A C 1
ATOM 1432 O O . THR A 1 185 ? -20.482 2.571 5.758 1.00 94.06 185 THR A O 1
ATOM 1435 N N . PHE A 1 186 ? -18.388 2.277 4.998 1.00 96.00 186 PHE A N 1
ATOM 1436 C CA . PHE A 1 186 ? -17.944 1.520 6.164 1.00 96.00 186 PHE A CA 1
ATOM 1437 C C . PHE A 1 186 ? -17.547 2.441 7.315 1.00 96.00 186 PHE A C 1
ATOM 1439 O O . PHE A 1 186 ? -17.032 3.539 7.129 1.00 96.00 186 PHE A O 1
ATOM 1446 N N . ASN A 1 187 ? -17.794 1.974 8.538 1.00 95.25 187 ASN A N 1
ATOM 1447 C CA . ASN A 1 187 ? -17.122 2.531 9.706 1.00 95.25 187 ASN A CA 1
ATOM 1448 C C . ASN A 1 187 ? -15.714 1.924 9.824 1.00 95.25 187 ASN A C 1
ATOM 1450 O O . ASN A 1 187 ? -15.423 0.911 9.186 1.00 95.25 187 ASN A O 1
ATOM 1454 N N . LYS A 1 188 ? -14.869 2.492 10.694 1.00 91.81 188 LYS A N 1
ATOM 1455 C CA . LYS A 1 188 ? -13.473 2.052 10.839 1.00 91.81 188 LYS A CA 1
ATOM 1456 C C . LYS A 1 188 ? -13.331 0.549 11.109 1.00 91.81 188 LYS A C 1
ATOM 1458 O O . LYS A 1 188 ? -12.477 -0.091 10.520 1.00 91.81 188 LYS A O 1
ATOM 1463 N N . ALA A 1 189 ? -14.198 -0.035 11.940 1.00 95.19 189 ALA A N 1
ATOM 1464 C CA . ALA A 1 189 ? -14.135 -1.465 12.250 1.00 95.19 189 ALA A CA 1
ATOM 1465 C C . ALA A 1 189 ? -14.423 -2.356 11.026 1.00 95.19 189 ALA A C 1
ATOM 1467 O O . ALA A 1 189 ? -13.751 -3.365 10.832 1.00 95.19 189 ALA A O 1
ATOM 1468 N N . LYS A 1 190 ? -15.406 -1.986 10.193 1.00 97.50 190 LYS A N 1
ATOM 1469 C CA . LYS A 1 190 ? -15.724 -2.714 8.953 1.00 97.50 190 LYS A CA 1
ATOM 1470 C C . LYS A 1 190 ? -14.669 -2.513 7.876 1.00 97.50 190 LYS A C 1
ATOM 1472 O O . LYS A 1 190 ? -14.347 -3.463 7.179 1.00 97.50 190 LYS A O 1
ATOM 1477 N N . GLU A 1 191 ? -14.135 -1.302 7.763 1.00 96.50 191 GLU A N 1
ATOM 1478 C CA . GLU A 1 191 ? -13.002 -0.994 6.893 1.00 96.50 191 GLU A CA 1
ATOM 1479 C C . GLU A 1 191 ? -11.799 -1.877 7.233 1.00 96.50 191 GLU A C 1
ATOM 1481 O O . GLU A 1 191 ? -11.311 -2.593 6.364 1.00 96.50 191 GLU A O 1
ATOM 1486 N N . THR A 1 192 ? -11.385 -1.908 8.504 1.00 94.69 192 THR A N 1
ATOM 1487 C CA . THR A 1 192 ? -10.285 -2.762 8.964 1.00 94.69 192 THR A CA 1
ATOM 1488 C C . THR A 1 192 ? -10.553 -4.235 8.654 1.00 94.69 192 THR A C 1
ATOM 1490 O O . THR A 1 192 ? -9.718 -4.874 8.024 1.00 94.69 192 THR A O 1
ATOM 1493 N N . ALA A 1 193 ? -11.738 -4.757 8.996 1.00 97.31 193 ALA A N 1
ATOM 1494 C CA . ALA A 1 193 ? -12.088 -6.154 8.718 1.00 97.31 193 ALA A CA 1
ATOM 1495 C C . ALA A 1 193 ? -12.094 -6.483 7.213 1.00 97.31 193 ALA A C 1
ATOM 1497 O O . ALA A 1 193 ? -11.718 -7.584 6.811 1.00 97.31 193 ALA A O 1
ATOM 1498 N N . PHE A 1 194 ? -12.511 -5.536 6.370 1.00 97.94 194 PHE A N 1
ATOM 1499 C CA . PHE A 1 194 ? -12.517 -5.710 4.923 1.00 97.94 194 PHE A CA 1
ATOM 1500 C C . PHE A 1 194 ? -11.101 -5.723 4.333 1.00 97.94 194 PHE A C 1
ATOM 1502 O O . PHE A 1 194 ? -10.791 -6.590 3.519 1.00 97.94 194 PHE A O 1
ATOM 1509 N N . ILE A 1 195 ? -10.235 -4.805 4.768 1.00 96.94 195 ILE A N 1
ATOM 1510 C CA . ILE A 1 195 ? -8.829 -4.738 4.341 1.00 96.94 195 ILE A CA 1
ATOM 1511 C C . ILE A 1 195 ? -8.068 -5.990 4.800 1.00 96.94 195 ILE A C 1
ATOM 1513 O O . ILE A 1 195 ? -7.343 -6.590 4.011 1.00 96.94 195 ILE A O 1
ATOM 1517 N N . GLU A 1 196 ? -8.273 -6.439 6.041 1.00 96.50 196 GLU A N 1
ATOM 1518 C CA . GLU A 1 196 ? -7.695 -7.689 6.551 1.00 96.50 196 GLU A CA 1
ATOM 1519 C C . GLU A 1 196 ? -8.165 -8.906 5.745 1.00 96.50 196 GLU A C 1
ATOM 1521 O O . GLU A 1 196 ? -7.358 -9.772 5.405 1.00 96.50 196 GLU A O 1
ATOM 1526 N N . ALA A 1 197 ? -9.454 -8.962 5.388 1.00 98.25 197 ALA A N 1
ATOM 1527 C CA . ALA A 1 197 ? -9.996 -10.021 4.545 1.00 98.25 197 ALA A CA 1
ATOM 1528 C C . ALA A 1 197 ? -9.354 -10.029 3.148 1.00 98.25 197 ALA A C 1
ATOM 1530 O O . ALA A 1 197 ? -8.932 -11.090 2.684 1.00 98.25 197 ALA A O 1
ATOM 1531 N N . LEU A 1 198 ? -9.243 -8.864 2.498 1.00 97.88 198 LEU A N 1
ATOM 1532 C CA . LEU A 1 198 ? -8.544 -8.712 1.216 1.00 97.88 198 LEU A CA 1
ATOM 1533 C C . LEU A 1 198 ? -7.105 -9.225 1.311 1.00 97.88 198 LEU A C 1
ATOM 1535 O O . LEU A 1 198 ? -6.713 -10.106 0.542 1.00 97.88 198 LEU A O 1
ATOM 1539 N N . HIS A 1 199 ? -6.367 -8.741 2.309 1.00 97.19 199 HIS A N 1
ATOM 1540 C CA . HIS A 1 199 ? -4.978 -9.105 2.537 1.00 97.19 199 HIS A CA 1
ATOM 1541 C C . HIS A 1 199 ? -4.803 -10.612 2.748 1.00 97.19 199 HIS A C 1
ATOM 1543 O O . HIS A 1 199 ? -3.971 -11.258 2.103 1.00 97.19 199 HIS A O 1
ATOM 1549 N N . GLN A 1 200 ? -5.618 -11.206 3.622 1.00 97.44 200 GLN A N 1
ATOM 1550 C CA . GLN A 1 200 ? -5.561 -12.633 3.915 1.00 97.44 200 GLN A CA 1
ATOM 1551 C C . GLN A 1 200 ? -5.859 -13.476 2.671 1.00 97.44 200 GLN A C 1
ATOM 1553 O O . GLN A 1 200 ? -5.176 -14.472 2.424 1.00 97.44 200 GLN A O 1
ATOM 1558 N N . ILE A 1 201 ? -6.868 -13.104 1.880 1.00 98.12 201 ILE A N 1
ATOM 1559 C CA . ILE A 1 201 ? -7.220 -13.848 0.669 1.00 98.12 201 ILE A CA 1
ATOM 1560 C C . ILE A 1 201 ? -6.102 -13.723 -0.367 1.00 98.12 201 ILE A C 1
ATOM 1562 O O . ILE A 1 201 ? -5.632 -14.752 -0.855 1.00 98.12 201 ILE A O 1
ATOM 1566 N N . ARG A 1 202 ? -5.629 -12.500 -0.648 1.00 97.25 202 ARG A N 1
ATOM 1567 C CA . ARG A 1 202 ? -4.546 -12.237 -1.607 1.00 97.25 202 ARG A CA 1
ATOM 1568 C C . ARG A 1 202 ? -3.294 -13.039 -1.262 1.00 97.25 202 ARG A C 1
ATOM 1570 O O . ARG A 1 202 ? -2.782 -13.773 -2.103 1.00 97.25 202 ARG A O 1
ATOM 1577 N N . THR A 1 203 ? -2.839 -12.971 -0.014 1.00 96.00 203 THR A N 1
ATOM 1578 C CA . THR A 1 203 ? -1.657 -13.721 0.441 1.00 96.00 203 THR A CA 1
ATOM 1579 C C . THR A 1 203 ? -1.868 -15.236 0.380 1.00 96.00 203 THR A C 1
ATOM 1581 O O . THR A 1 203 ? -0.971 -15.958 -0.052 1.00 96.00 203 THR A O 1
ATOM 1584 N N . THR A 1 204 ? -3.063 -15.733 0.722 1.00 97.38 204 THR A N 1
ATOM 1585 C CA . THR A 1 204 ? -3.399 -17.169 0.650 1.00 97.38 204 THR A CA 1
ATOM 1586 C C . THR A 1 204 ? -3.327 -17.713 -0.776 1.00 97.38 204 THR A C 1
ATOM 1588 O O . THR A 1 204 ? -2.871 -18.839 -0.980 1.00 97.38 204 THR A O 1
ATOM 1591 N N . ILE A 1 205 ? -3.762 -16.933 -1.769 1.00 96.75 205 ILE A N 1
ATOM 1592 C CA . ILE A 1 205 ? -3.718 -17.345 -3.179 1.00 96.75 205 ILE A CA 1
ATOM 1593 C C . ILE A 1 205 ? -2.365 -17.060 -3.847 1.00 96.75 205 ILE A C 1
ATOM 1595 O O . ILE A 1 205 ? -2.186 -17.415 -5.011 1.00 96.75 205 ILE A O 1
ATOM 1599 N N . GLY A 1 206 ? -1.419 -16.437 -3.133 1.00 95.50 206 GLY A N 1
ATOM 1600 C CA . GLY A 1 206 ? -0.152 -15.973 -3.703 1.00 95.50 206 GLY A CA 1
ATOM 1601 C C . GLY A 1 206 ? -0.334 -14.857 -4.737 1.00 95.50 206 GLY A C 1
ATOM 1602 O O . GLY A 1 206 ? 0.410 -14.810 -5.718 1.00 95.50 206 GLY A O 1
ATOM 1603 N N . GLY A 1 207 ? -1.357 -14.021 -4.545 1.00 94.69 207 GLY A N 1
ATOM 1604 C CA . GLY A 1 207 ? -1.681 -12.896 -5.413 1.00 94.69 207 GLY A CA 1
ATOM 1605 C C . GLY A 1 207 ? -0.680 -11.758 -5.259 1.00 94.69 207 GLY A C 1
ATOM 1606 O O . GLY A 1 207 ? -0.144 -11.537 -4.170 1.00 94.69 207 GLY A O 1
ATOM 1607 N N . ILE A 1 208 ? -0.432 -11.041 -6.350 1.00 93.38 208 ILE A N 1
ATOM 1608 C CA . ILE A 1 208 ? 0.542 -9.945 -6.381 1.00 93.38 208 ILE A CA 1
ATOM 1609 C C . ILE A 1 208 ? -0.138 -8.598 -6.159 1.00 93.38 208 ILE A C 1
ATOM 1611 O O . ILE A 1 208 ? -1.344 -8.445 -6.361 1.00 93.38 208 ILE A O 1
ATOM 1615 N N . ASP A 1 209 ? 0.639 -7.602 -5.744 1.00 92.50 209 ASP A N 1
ATOM 1616 C CA . ASP A 1 209 ? 0.198 -6.215 -5.859 1.00 92.50 209 ASP A CA 1
ATOM 1617 C C . ASP A 1 209 ? 0.393 -5.742 -7.307 1.00 92.50 209 ASP A C 1
ATOM 1619 O O . ASP A 1 209 ? 1.516 -5.482 -7.748 1.00 92.50 209 ASP A O 1
ATOM 1623 N N . TRP A 1 210 ? -0.713 -5.629 -8.045 1.00 92.94 210 TRP A N 1
ATOM 1624 C CA . TRP A 1 210 ? -0.735 -5.201 -9.446 1.00 92.94 210 TRP A CA 1
ATOM 1625 C C . TRP A 1 210 ? -0.315 -3.742 -9.669 1.00 92.94 210 TRP A C 1
ATOM 1627 O O . TRP A 1 210 ? -0.011 -3.374 -10.802 1.00 92.94 210 TRP A O 1
ATOM 1637 N N . ASN A 1 211 ? -0.240 -2.929 -8.611 1.00 87.56 211 ASN A N 1
ATOM 1638 C CA . ASN A 1 211 ? 0.292 -1.564 -8.659 1.00 87.56 211 ASN A CA 1
ATOM 1639 C C . ASN A 1 211 ? 1.781 -1.494 -8.273 1.00 87.56 211 ASN A C 1
ATOM 1641 O O . ASN A 1 211 ? 2.373 -0.412 -8.277 1.00 87.56 211 ASN A O 1
ATOM 1645 N N . SER A 1 212 ? 2.401 -2.630 -7.943 1.00 87.50 212 SER A N 1
ATOM 1646 C CA . SER A 1 212 ? 3.798 -2.705 -7.516 1.00 87.50 212 SER A CA 1
ATOM 1647 C C . SER A 1 212 ? 4.741 -3.151 -8.642 1.00 87.50 212 SER A C 1
ATOM 1649 O O . SER A 1 212 ? 4.311 -3.734 -9.645 1.00 87.50 212 SER A O 1
ATOM 1651 N N . PRO A 1 213 ? 6.065 -2.969 -8.466 1.00 85.38 213 PRO A N 1
ATOM 1652 C CA . PRO A 1 213 ? 7.060 -3.536 -9.371 1.00 85.38 213 PRO A CA 1
ATOM 1653 C C . PRO A 1 213 ? 6.985 -5.065 -9.533 1.00 85.38 213 PRO A C 1
ATOM 1655 O O . PRO A 1 213 ? 7.470 -5.582 -10.541 1.00 85.38 213 PRO A O 1
ATOM 1658 N N . GLU A 1 214 ? 6.360 -5.793 -8.598 1.00 88.06 214 GLU A N 1
ATOM 1659 C CA . GLU A 1 214 ? 6.167 -7.249 -8.693 1.00 88.06 214 GLU A CA 1
ATOM 1660 C C . GLU A 1 214 ? 5.313 -7.659 -9.899 1.00 88.06 214 GLU A C 1
ATOM 1662 O O . GLU A 1 214 ? 5.423 -8.790 -10.374 1.00 88.06 214 GLU A O 1
ATOM 1667 N N . ALA A 1 215 ? 4.488 -6.747 -10.424 1.00 91.25 215 ALA A N 1
ATOM 1668 C CA . ALA A 1 215 ? 3.656 -6.990 -11.596 1.00 91.25 215 ALA A CA 1
ATOM 1669 C C . ALA A 1 215 ? 4.438 -6.925 -12.919 1.00 91.25 215 ALA A C 1
ATOM 1671 O O . ALA A 1 215 ? 4.078 -7.604 -13.885 1.00 91.25 215 ALA A O 1
ATOM 1672 N N . LEU A 1 216 ? 5.541 -6.163 -12.970 1.00 89.88 216 LEU A N 1
ATOM 1673 C CA . LEU A 1 216 ? 6.322 -5.913 -14.193 1.00 89.88 216 LEU A CA 1
ATOM 1674 C C . LEU A 1 216 ? 6.730 -7.192 -14.948 1.00 89.88 216 LEU A C 1
ATOM 1676 O O . LEU A 1 216 ? 6.526 -7.248 -16.164 1.00 89.88 216 LEU A O 1
ATOM 1680 N N . PRO A 1 217 ? 7.237 -8.256 -14.291 1.00 87.88 217 PRO A N 1
ATOM 1681 C CA . PRO A 1 217 ? 7.612 -9.487 -14.982 1.00 87.88 217 PRO A CA 1
ATOM 1682 C C . PRO A 1 217 ? 6.454 -10.169 -15.723 1.00 87.88 217 PRO A C 1
ATOM 1684 O O . PRO A 1 217 ? 6.699 -10.854 -16.711 1.00 87.88 217 PRO A O 1
ATOM 1687 N N . PHE A 1 218 ? 5.202 -9.997 -15.287 1.00 90.50 218 PHE A N 1
ATOM 1688 C CA . PHE A 1 218 ? 4.049 -10.623 -15.947 1.00 90.50 218 PHE A CA 1
ATOM 1689 C C . PHE A 1 218 ? 3.648 -9.894 -17.226 1.00 90.50 218 PHE A C 1
ATOM 1691 O O . PHE A 1 218 ? 3.151 -10.519 -18.169 1.00 90.50 218 PHE A O 1
ATOM 1698 N N . PHE A 1 219 ? 3.896 -8.583 -17.286 1.00 88.69 219 PHE A N 1
ATOM 1699 C CA . PHE A 1 219 ? 3.657 -7.795 -18.493 1.00 88.69 219 PHE A CA 1
ATOM 1700 C C . PHE A 1 219 ? 4.624 -8.186 -19.618 1.00 88.69 219 PHE A C 1
ATOM 1702 O O . PHE A 1 219 ? 4.218 -8.228 -20.777 1.00 88.69 219 PHE A O 1
ATOM 1709 N N . SER A 1 220 ? 5.876 -8.547 -19.307 1.00 84.69 220 SER A N 1
ATOM 1710 C CA . SER A 1 220 ? 6.841 -8.966 -20.337 1.00 84.69 220 SER A CA 1
ATOM 1711 C C . SER A 1 220 ? 6.610 -10.385 -20.861 1.00 84.69 220 SER A C 1
ATOM 1713 O O . SER A 1 220 ? 6.962 -10.675 -22.005 1.00 84.69 220 SER A O 1
ATOM 1715 N N . THR A 1 221 ? 6.003 -11.274 -20.070 1.00 85.00 221 THR A N 1
ATOM 1716 C CA . THR A 1 221 ? 5.697 -12.653 -20.490 1.00 85.00 221 THR A CA 1
ATOM 1717 C C . THR A 1 221 ? 4.387 -12.782 -21.264 1.00 85.00 221 THR A C 1
ATOM 1719 O O . THR A 1 221 ? 4.099 -13.863 -21.778 1.00 85.00 221 THR A O 1
ATOM 1722 N N . GLY A 1 222 ? 3.587 -11.713 -21.349 1.00 83.31 222 GLY A N 1
ATOM 1723 C CA . GLY A 1 222 ? 2.277 -11.722 -22.007 1.00 83.31 222 GLY A CA 1
ATOM 1724 C C . GLY A 1 222 ? 1.207 -12.519 -21.254 1.00 83.31 222 GLY A C 1
ATOM 1725 O O . GLY A 1 222 ? 0.177 -12.847 -21.831 1.00 83.31 222 GLY A O 1
ATOM 1726 N N . SER A 1 223 ? 1.445 -12.853 -19.981 1.00 91.12 223 SER A N 1
ATOM 1727 C CA . SER A 1 223 ? 0.511 -13.605 -19.131 1.00 91.12 223 SER A CA 1
ATOM 1728 C C . SER A 1 223 ? -0.137 -12.743 -18.042 1.00 91.12 223 SER A C 1
ATOM 1730 O O . SER A 1 223 ? -0.769 -13.288 -17.141 1.00 91.12 223 SER A O 1
ATOM 1732 N N . ALA A 1 224 ? 0.071 -11.421 -18.075 1.00 93.62 224 ALA A N 1
ATOM 1733 C CA . ALA A 1 224 ? -0.439 -10.496 -17.066 1.00 93.62 224 ALA A CA 1
ATOM 1734 C C . ALA A 1 224 ? -1.970 -10.473 -17.005 1.00 93.62 224 ALA A C 1
ATOM 1736 O O . ALA A 1 224 ? -2.509 -10.687 -15.929 1.00 93.62 224 ALA A O 1
ATOM 1737 N N . GLU A 1 225 ? -2.652 -10.289 -18.138 1.00 95.75 225 GLU A N 1
ATOM 1738 C CA . GLU A 1 225 ? -4.120 -10.176 -18.205 1.00 95.75 225 GLU A CA 1
ATOM 1739 C C . GLU A 1 225 ? -4.811 -11.423 -17.645 1.00 95.75 225 GLU A C 1
ATOM 1741 O O . GLU A 1 225 ? -5.538 -11.346 -16.660 1.00 95.75 225 GLU A O 1
ATOM 1746 N N . GLN A 1 226 ? -4.456 -12.604 -18.164 1.00 96.31 226 GLN A N 1
ATOM 1747 C CA . GLN A 1 226 ? -4.995 -13.868 -17.660 1.00 96.31 226 GLN A CA 1
ATOM 1748 C C . GLN A 1 226 ? -4.750 -14.043 -16.153 1.00 96.31 226 GLN A C 1
ATOM 1750 O O . GLN A 1 226 ? -5.631 -14.492 -15.422 1.00 96.31 226 GLN A O 1
ATOM 1755 N N . ARG A 1 227 ? -3.543 -13.721 -15.671 1.00 96.50 227 ARG A N 1
ATOM 1756 C CA . ARG A 1 227 ? -3.220 -13.863 -14.249 1.00 96.50 227 ARG A CA 1
ATOM 1757 C C . ARG A 1 227 ? -4.010 -12.864 -13.397 1.00 96.50 227 ARG A C 1
ATOM 1759 O O . ARG A 1 227 ? -4.455 -13.244 -12.318 1.00 96.50 227 ARG A O 1
ATOM 1766 N N . PHE A 1 228 ? -4.180 -11.630 -13.867 1.00 97.06 228 PHE A N 1
ATOM 1767 C CA . PHE A 1 228 ? -4.983 -10.605 -13.202 1.00 97.06 228 PHE A CA 1
ATOM 1768 C C . PHE A 1 228 ? -6.428 -11.074 -13.040 1.00 97.06 228 PHE A C 1
ATOM 1770 O O . PHE A 1 228 ? -6.941 -11.061 -11.923 1.00 97.06 228 PHE A O 1
ATOM 1777 N N . ASP A 1 229 ? -7.037 -11.587 -14.111 1.00 97.81 229 ASP A N 1
ATOM 1778 C CA . ASP A 1 229 ? -8.402 -12.121 -14.089 1.00 97.81 229 ASP A CA 1
ATOM 1779 C C . ASP A 1 229 ? -8.554 -13.277 -13.100 1.00 97.81 229 ASP A C 1
ATOM 1781 O O . ASP A 1 229 ? -9.453 -13.277 -12.256 1.00 97.81 229 ASP A O 1
ATOM 1785 N N . GLU A 1 230 ? -7.639 -14.249 -13.159 1.00 97.94 230 GLU A N 1
ATOM 1786 C CA . GLU A 1 230 ? -7.659 -15.407 -12.267 1.00 97.94 230 GLU A CA 1
ATOM 1787 C C . GLU A 1 230 ? -7.478 -15.016 -10.794 1.00 97.94 230 GLU A C 1
ATOM 1789 O O . GLU A 1 230 ? -8.076 -15.635 -9.910 1.00 97.94 230 GLU A O 1
ATOM 1794 N N . GLU A 1 231 ? -6.617 -14.042 -10.494 1.00 97.56 231 GLU A N 1
ATOM 1795 C CA . GLU A 1 231 ? -6.427 -13.545 -9.130 1.00 97.56 231 GLU A CA 1
ATOM 1796 C C . GLU A 1 231 ? -7.642 -12.752 -8.651 1.00 97.56 231 GLU A C 1
ATOM 1798 O O . GLU A 1 231 ? -8.089 -12.960 -7.520 1.00 97.56 231 GLU A O 1
ATOM 1803 N N . TRP A 1 232 ? -8.215 -11.902 -9.505 1.00 97.94 232 TRP A N 1
ATOM 1804 C CA . TRP A 1 232 ? -9.393 -11.111 -9.170 1.00 97.94 232 TRP A CA 1
ATOM 1805 C C . TRP A 1 232 ? -10.598 -11.997 -8.844 1.00 97.94 232 TRP A C 1
ATOM 1807 O O . TRP A 1 232 ? -11.234 -11.810 -7.804 1.00 97.94 232 TRP A O 1
ATOM 1817 N N . GLU A 1 233 ? -10.870 -13.008 -9.675 1.00 98.31 233 GLU A N 1
ATOM 1818 C CA . GLU A 1 233 ? -11.950 -13.976 -9.451 1.00 98.31 233 GLU A CA 1
ATOM 1819 C C . GLU A 1 233 ? -11.754 -14.741 -8.134 1.00 98.31 233 GLU A C 1
ATOM 1821 O O . GLU A 1 233 ? -12.682 -14.851 -7.328 1.00 98.31 233 GLU A O 1
ATOM 1826 N N . LYS A 1 234 ? -10.531 -15.216 -7.859 1.00 98.38 234 LYS A N 1
ATOM 1827 C CA . LYS A 1 234 ? -10.214 -15.916 -6.602 1.00 98.38 234 LYS A CA 1
ATOM 1828 C C . LYS A 1 234 ? -10.387 -15.017 -5.380 1.00 98.38 234 LYS A C 1
ATOM 1830 O O . LYS A 1 234 ? -10.849 -15.494 -4.341 1.00 98.38 234 LYS A O 1
ATOM 1835 N N . ILE A 1 235 ? -10.026 -13.736 -5.486 1.00 97.62 235 ILE A N 1
ATOM 1836 C CA . ILE A 1 235 ? -10.256 -12.761 -4.415 1.00 97.62 235 ILE A CA 1
ATOM 1837 C C . ILE A 1 235 ? -11.757 -12.575 -4.191 1.00 97.62 235 ILE A C 1
ATOM 1839 O O . ILE A 1 235 ? -12.213 -12.670 -3.052 1.00 97.62 235 ILE A O 1
ATOM 1843 N N . ASP A 1 236 ? -12.538 -12.385 -5.255 1.00 97.81 236 ASP A N 1
ATOM 1844 C CA . ASP A 1 236 ? -13.993 -12.229 -5.174 1.00 97.81 236 ASP A CA 1
ATOM 1845 C C . ASP A 1 236 ? -14.669 -13.451 -4.542 1.00 97.81 236 ASP A C 1
ATOM 1847 O O . ASP A 1 236 ? -15.540 -13.312 -3.678 1.00 97.81 236 ASP A O 1
ATOM 1851 N N . ASP A 1 237 ? -14.252 -14.656 -4.921 1.00 98.12 237 ASP A N 1
ATOM 1852 C CA . ASP A 1 237 ? -14.762 -15.901 -4.350 1.00 98.12 237 ASP A CA 1
ATOM 1853 C C . ASP A 1 237 ? -14.391 -16.070 -2.873 1.00 98.12 237 ASP A C 1
ATOM 1855 O O . ASP A 1 237 ? -15.228 -16.480 -2.055 1.00 98.12 237 ASP A O 1
ATOM 1859 N N . GLY A 1 238 ? -13.170 -15.685 -2.497 1.00 98.00 238 GLY A N 1
ATOM 1860 C CA . GLY A 1 238 ? -12.761 -15.612 -1.098 1.00 98.00 238 GLY A CA 1
ATOM 1861 C C . GLY A 1 238 ? -13.631 -14.632 -0.307 1.00 98.00 238 GLY A C 1
ATOM 1862 O O . GLY A 1 238 ? -14.170 -14.987 0.746 1.00 98.00 238 GLY A O 1
ATOM 1863 N N . LEU A 1 239 ? -13.842 -13.424 -0.840 1.00 97.81 239 LEU A N 1
ATOM 1864 C CA . LEU A 1 239 ? -14.617 -12.364 -0.193 1.00 97.81 239 LEU A CA 1
ATOM 1865 C C . LEU A 1 239 ? -16.073 -12.777 0.031 1.00 97.81 239 LEU A C 1
ATOM 1867 O O . LEU A 1 239 ? -16.602 -12.559 1.123 1.00 97.81 239 LEU A O 1
ATOM 1871 N N . LYS A 1 240 ? -16.713 -13.443 -0.941 1.00 96.75 240 LYS A N 1
ATOM 1872 C CA . LYS A 1 240 ? -18.083 -13.984 -0.792 1.00 96.75 240 LYS A CA 1
ATOM 1873 C C . LYS A 1 240 ? -18.230 -14.877 0.444 1.00 96.75 240 LYS A C 1
ATOM 1875 O O . LYS A 1 240 ? -19.306 -14.923 1.038 1.00 96.75 240 LYS A O 1
ATOM 1880 N N . THR A 1 241 ? -17.161 -15.565 0.841 1.00 97.19 241 THR A N 1
ATOM 1881 C CA . THR A 1 241 ? -17.160 -16.467 1.999 1.00 97.19 241 THR A CA 1
ATOM 1882 C C . THR A 1 241 ? -16.998 -15.719 3.325 1.00 97.19 241 THR A C 1
ATOM 1884 O O . THR A 1 241 ? -17.617 -16.101 4.318 1.00 97.19 241 THR A O 1
ATOM 1887 N N . VAL A 1 242 ? -16.190 -14.654 3.363 1.00 97.81 242 VAL A N 1
ATOM 1888 C CA . VAL A 1 242 ? -15.807 -13.970 4.615 1.00 97.81 242 VAL A CA 1
ATOM 1889 C C . VAL A 1 242 ? -16.625 -12.717 4.919 1.00 97.81 242 VAL A C 1
ATOM 1891 O O . VAL A 1 242 ? -16.900 -12.446 6.086 1.00 97.81 242 VAL A O 1
ATOM 1894 N N . MET A 1 243 ? -17.082 -11.978 3.904 1.00 98.12 243 MET A N 1
ATOM 1895 C CA . MET A 1 243 ? -17.850 -10.742 4.096 1.00 98.12 243 MET A CA 1
ATOM 1896 C C . MET A 1 243 ? -19.105 -10.902 4.976 1.00 98.12 243 MET A C 1
ATOM 1898 O O . MET A 1 243 ? -19.336 -10.017 5.800 1.00 98.12 243 MET A O 1
ATOM 1902 N N . PRO A 1 244 ? -19.896 -12.000 4.905 1.00 98.38 244 PRO A N 1
ATOM 1903 C CA . PRO A 1 244 ? -21.073 -12.177 5.767 1.00 98.38 244 PRO A CA 1
ATOM 1904 C C . PRO A 1 244 ? -20.784 -12.175 7.275 1.00 98.38 244 PRO A C 1
ATOM 1906 O O . PRO A 1 244 ? -21.714 -12.067 8.072 1.00 98.38 244 PRO A O 1
ATOM 1909 N N . VAL A 1 245 ? -19.516 -12.308 7.684 1.00 98.19 245 VAL A N 1
ATOM 1910 C CA . VAL A 1 245 ? -19.104 -12.237 9.093 1.00 98.19 245 VAL A CA 1
ATOM 1911 C C . VAL A 1 245 ? -19.212 -10.809 9.644 1.00 98.19 245 VAL A C 1
ATOM 1913 O O . VAL A 1 245 ? -19.486 -10.642 10.832 1.00 98.19 245 VAL A O 1
ATOM 1916 N N . PHE A 1 246 ? -19.024 -9.782 8.808 1.00 98.12 246 PHE A N 1
ATOM 1917 C CA . PHE A 1 246 ? -18.942 -8.381 9.252 1.00 98.12 246 PHE A CA 1
ATOM 1918 C C . PHE A 1 246 ? -19.760 -7.383 8.413 1.00 98.12 246 PHE A C 1
ATOM 1920 O O . PHE A 1 246 ? -19.963 -6.246 8.851 1.00 98.12 246 PHE A O 1
ATOM 1927 N N . LEU A 1 247 ? -20.281 -7.796 7.255 1.00 98.06 247 LEU A N 1
ATOM 1928 C CA . LEU A 1 247 ? -21.156 -7.005 6.389 1.00 98.06 247 LEU A CA 1
ATOM 1929 C C . LEU A 1 247 ? -22.577 -7.575 6.349 1.00 98.06 247 LEU A C 1
ATOM 1931 O O . LEU A 1 247 ? -22.796 -8.782 6.452 1.00 98.06 247 LEU A O 1
ATOM 1935 N N . ASN A 1 248 ? -23.558 -6.692 6.174 1.00 97.81 248 ASN A N 1
ATOM 1936 C CA . ASN A 1 248 ? -24.940 -7.084 5.899 1.00 97.81 248 ASN A CA 1
ATOM 1937 C C . ASN A 1 248 ? -25.177 -7.301 4.389 1.00 97.81 248 ASN A C 1
ATOM 1939 O O . ASN A 1 248 ? -24.332 -6.965 3.566 1.00 97.81 248 ASN A O 1
ATOM 1943 N N . GLY A 1 249 ? -26.342 -7.838 4.010 1.00 97.75 249 GLY A N 1
ATOM 1944 C CA . GLY A 1 249 ? -26.644 -8.159 2.606 1.00 97.75 249 GLY A CA 1
ATOM 1945 C C . GLY A 1 249 ? -26.543 -6.968 1.644 1.00 97.75 249 GLY A C 1
ATOM 1946 O O . GLY A 1 249 ? -25.974 -7.114 0.570 1.00 97.75 249 GLY A O 1
ATOM 1947 N N . HIS A 1 250 ? -27.013 -5.785 2.052 1.00 97.75 250 HIS A N 1
ATOM 1948 C CA . HIS A 1 250 ? -26.916 -4.575 1.231 1.00 97.75 250 HIS A CA 1
ATOM 1949 C C . HIS A 1 250 ? -25.457 -4.132 1.040 1.00 97.75 250 HIS A C 1
ATOM 1951 O O . HIS A 1 250 ? -25.056 -3.790 -0.066 1.00 97.75 250 HIS A O 1
ATOM 1957 N N . GLU A 1 251 ? -24.643 -4.194 2.096 1.00 98.00 251 GLU A N 1
ATOM 1958 C CA . GLU A 1 251 ? -23.211 -3.878 2.021 1.00 98.00 251 GLU A CA 1
ATOM 1959 C C . GLU A 1 251 ? -22.447 -4.878 1.142 1.00 98.00 251 GLU A C 1
ATOM 1961 O O . GLU A 1 251 ? -21.563 -4.479 0.393 1.00 98.00 251 GLU A O 1
ATOM 1966 N N . ILE A 1 252 ? -22.801 -6.166 1.192 1.00 98.44 252 ILE A N 1
ATOM 1967 C CA . ILE A 1 252 ? -22.198 -7.205 0.343 1.00 98.44 252 ILE A CA 1
ATOM 1968 C C . ILE A 1 252 ? -22.525 -6.958 -1.130 1.00 98.44 252 ILE A C 1
ATOM 1970 O O . ILE A 1 252 ? -21.623 -6.986 -1.965 1.00 98.44 252 ILE A O 1
ATOM 1974 N N . GLU A 1 253 ? -23.796 -6.704 -1.456 1.00 98.06 253 GLU A N 1
ATOM 1975 C CA . GLU A 1 253 ? -24.209 -6.349 -2.819 1.00 98.06 253 GLU A CA 1
ATOM 1976 C C . GLU A 1 253 ? -23.452 -5.115 -3.314 1.00 98.06 253 GLU A C 1
ATOM 1978 O O . GLU A 1 253 ? -22.991 -5.094 -4.459 1.00 98.06 253 GLU A O 1
ATOM 1983 N N . ALA A 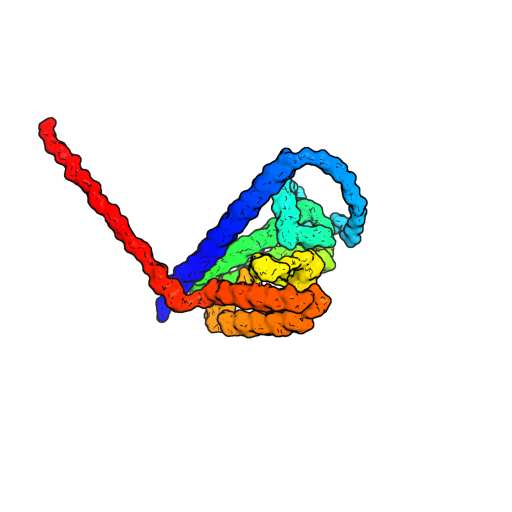1 254 ? -23.258 -4.134 -2.427 1.00 97.88 254 ALA A N 1
ATOM 1984 C CA . ALA A 1 254 ? -22.539 -2.927 -2.772 1.00 97.88 254 ALA A CA 1
ATOM 1985 C C . ALA A 1 254 ? -21.050 -3.181 -3.057 1.00 97.88 254 ALA A C 1
ATOM 1987 O O . ALA A 1 254 ? -20.508 -2.708 -4.054 1.00 97.88 254 ALA A O 1
ATOM 1988 N N . VAL A 1 255 ? -20.383 -3.996 -2.233 1.00 97.88 255 VAL A N 1
ATOM 1989 C CA . VAL A 1 255 ? -18.995 -4.410 -2.489 1.00 97.88 255 VAL A CA 1
ATOM 1990 C C . VAL A 1 255 ? -18.873 -5.149 -3.814 1.00 97.88 255 VAL A C 1
ATOM 1992 O O . VAL A 1 255 ? -17.961 -4.855 -4.580 1.00 97.88 255 VAL A O 1
ATOM 1995 N N . VAL A 1 256 ? -19.780 -6.082 -4.113 1.00 97.81 256 VAL A N 1
ATOM 1996 C CA . VAL A 1 256 ? -19.743 -6.846 -5.369 1.00 97.81 256 VAL A CA 1
ATOM 1997 C C . VAL A 1 256 ? -19.873 -5.918 -6.580 1.00 97.81 256 VAL A C 1
ATOM 1999 O O . VAL A 1 256 ? -19.103 -6.045 -7.530 1.00 97.81 256 VAL A O 1
ATOM 2002 N N . SER A 1 257 ? -20.800 -4.957 -6.546 1.00 97.69 257 SER A N 1
ATOM 2003 C CA . SER A 1 257 ? -20.959 -3.994 -7.643 1.00 97.69 257 SER A CA 1
ATOM 2004 C C . SER A 1 257 ? -19.761 -3.048 -7.749 1.00 97.69 257 SER A C 1
ATOM 2006 O O . SER A 1 257 ? -19.218 -2.868 -8.834 1.00 97.69 257 SER A O 1
ATOM 2008 N N . ALA A 1 258 ? -19.302 -2.490 -6.625 1.00 97.44 258 ALA A N 1
ATOM 2009 C CA . ALA A 1 258 ? -18.140 -1.603 -6.580 1.00 97.44 258 ALA A CA 1
ATOM 2010 C C . ALA A 1 258 ? -16.864 -2.285 -7.096 1.00 97.44 258 ALA A C 1
ATOM 2012 O O . ALA A 1 258 ? -16.091 -1.681 -7.836 1.00 97.44 258 ALA A O 1
ATOM 2013 N N . ARG A 1 259 ? -16.647 -3.559 -6.746 1.00 97.38 259 ARG A N 1
ATOM 2014 C CA . ARG A 1 259 ? -15.494 -4.327 -7.229 1.00 97.38 259 ARG A CA 1
ATOM 2015 C C . ARG A 1 259 ? -15.589 -4.606 -8.719 1.00 97.38 259 ARG A C 1
ATOM 2017 O O . ARG A 1 259 ? -14.567 -4.543 -9.383 1.00 97.38 259 ARG A O 1
ATOM 2024 N N . LYS A 1 260 ? -16.783 -4.849 -9.260 1.00 97.88 260 LYS A N 1
ATOM 2025 C CA . LYS A 1 260 ? -16.963 -4.976 -10.710 1.00 97.88 260 LYS A CA 1
ATOM 2026 C C . LYS A 1 260 ? -16.576 -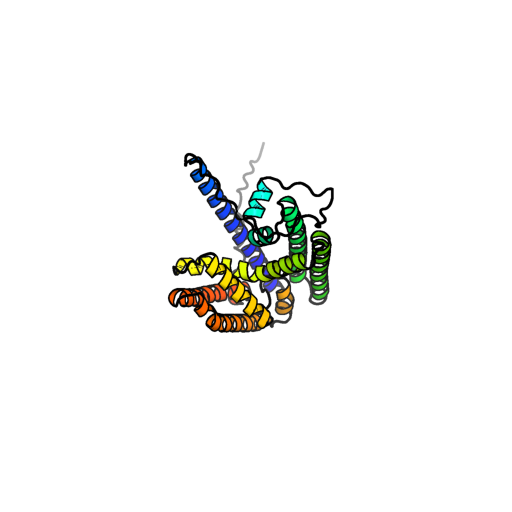3.686 -11.445 1.00 97.88 260 LYS A C 1
ATOM 2028 O O . LYS A 1 260 ? -15.824 -3.744 -12.407 1.00 97.88 260 LYS A O 1
ATOM 2033 N N . GLU A 1 261 ? -17.043 -2.533 -10.968 1.00 96.75 261 GLU A N 1
ATOM 2034 C CA . GLU A 1 261 ? -16.692 -1.232 -11.562 1.00 96.75 261 GLU A CA 1
ATOM 2035 C C . GLU A 1 261 ? -15.183 -0.953 -11.472 1.00 96.75 261 GLU A C 1
ATOM 2037 O O . GLU A 1 261 ? -14.568 -0.494 -12.436 1.00 96.75 261 GLU A O 1
ATOM 2042 N N . LEU A 1 262 ? -14.564 -1.281 -10.333 1.00 96.19 262 LEU A N 1
ATOM 2043 C CA . LEU A 1 262 ? -13.123 -1.136 -10.156 1.00 96.19 262 LEU A CA 1
ATOM 2044 C C . LEU A 1 262 ? -12.326 -2.109 -11.036 1.00 96.19 262 LEU A C 1
ATOM 2046 O O . LEU A 1 262 ? -11.321 -1.697 -11.607 1.00 96.19 262 LEU A O 1
ATOM 2050 N N . TYR A 1 263 ? -12.781 -3.356 -11.182 1.00 97.12 263 TYR A N 1
ATOM 2051 C CA . TYR A 1 263 ? -12.196 -4.331 -12.103 1.00 97.12 263 TYR A CA 1
ATOM 2052 C C . TYR A 1 263 ? -12.192 -3.786 -13.527 1.00 97.12 263 TYR A C 1
ATOM 2054 O O . TYR A 1 263 ? -11.127 -3.711 -14.125 1.00 97.12 263 TYR A O 1
ATOM 2062 N N . ASP A 1 264 ? -13.342 -3.329 -14.034 1.00 96.00 264 ASP A N 1
ATOM 2063 C CA . ASP A 1 264 ? -13.455 -2.797 -15.395 1.00 96.00 264 ASP A CA 1
ATOM 2064 C C . ASP A 1 264 ? -12.485 -1.612 -15.602 1.00 96.00 264 ASP A C 1
ATOM 2066 O O . ASP A 1 264 ? -11.783 -1.532 -16.613 1.00 96.00 264 ASP A O 1
ATOM 2070 N N . SER A 1 265 ? -12.379 -0.720 -14.608 1.00 94.44 265 SER A N 1
ATOM 2071 C CA . SER A 1 265 ? -11.458 0.424 -14.636 1.00 94.44 265 SER A CA 1
ATOM 2072 C C . SER A 1 265 ? -9.982 0.010 -14.607 1.00 94.44 265 SER A C 1
ATOM 2074 O O . SER A 1 265 ? -9.177 0.558 -15.363 1.00 94.44 265 SER A O 1
ATOM 2076 N N . MET A 1 266 ? -9.601 -0.906 -13.715 1.00 93.81 266 MET A N 1
ATOM 2077 C CA . MET A 1 266 ? -8.218 -1.373 -13.587 1.00 93.81 266 MET A CA 1
ATOM 2078 C C . MET A 1 266 ? -7.810 -2.195 -14.804 1.00 93.81 266 MET A C 1
ATOM 2080 O O . MET A 1 266 ? -6.751 -1.951 -15.371 1.00 93.81 266 MET A O 1
ATOM 2084 N N . HIS A 1 267 ? -8.670 -3.110 -15.245 1.00 95.12 267 HIS A N 1
ATOM 2085 C CA . HIS A 1 267 ? -8.444 -3.941 -16.416 1.00 95.12 267 HIS A CA 1
ATOM 2086 C C . HIS A 1 267 ? -8.202 -3.078 -17.655 1.00 95.12 267 HIS A C 1
ATOM 2088 O O . HIS A 1 267 ? -7.204 -3.265 -18.341 1.00 95.12 267 HIS A O 1
ATOM 2094 N N . HIS A 1 268 ? -9.050 -2.079 -17.914 1.00 93.38 268 HIS A N 1
ATOM 2095 C CA . HIS A 1 268 ? -8.851 -1.161 -19.038 1.00 93.38 268 HIS A CA 1
ATOM 2096 C C . HIS A 1 268 ? -7.539 -0.362 -18.928 1.00 93.38 268 HIS A C 1
ATOM 2098 O O . HIS A 1 268 ? -6.850 -0.159 -19.925 1.00 93.38 268 HIS A O 1
ATOM 2104 N N . SER A 1 269 ? -7.157 0.066 -17.719 1.00 90.44 269 SER A N 1
ATOM 2105 C CA . SER A 1 269 ? -5.904 0.801 -17.502 1.00 90.44 269 SER A CA 1
ATOM 2106 C C . SER A 1 269 ? -4.652 -0.064 -17.672 1.00 90.44 269 SER A C 1
ATOM 2108 O O . SER A 1 269 ? -3.619 0.449 -18.104 1.00 90.44 269 SER A O 1
ATOM 2110 N N . LEU A 1 270 ? -4.706 -1.335 -17.271 1.00 89.94 270 LEU A N 1
ATOM 2111 C CA . LEU A 1 270 ? -3.571 -2.260 -17.315 1.00 89.94 270 LEU A CA 1
ATOM 2112 C C . LEU A 1 270 ? -3.449 -2.957 -18.678 1.00 89.94 270 LEU A C 1
ATOM 2114 O O . LEU A 1 270 ? -2.338 -3.259 -19.116 1.00 89.94 270 LEU A O 1
ATOM 2118 N N . PHE A 1 271 ? -4.578 -3.174 -19.354 1.00 92.00 271 PHE A N 1
ATOM 2119 C CA . PHE A 1 271 ? -4.700 -3.908 -20.613 1.00 92.00 271 PHE A CA 1
ATOM 2120 C C . PHE A 1 271 ? -5.522 -3.088 -21.627 1.00 92.00 271 PHE A C 1
ATOM 2122 O O . PHE A 1 271 ? -6.647 -3.459 -21.970 1.00 92.00 271 PHE A O 1
ATOM 2129 N N . PRO A 1 272 ? -4.998 -1.937 -22.093 1.00 87.31 272 PRO A N 1
ATOM 2130 C CA . PRO A 1 272 ? -5.700 -1.100 -23.061 1.00 87.31 272 PRO A CA 1
ATOM 2131 C C . PRO A 1 272 ? -5.899 -1.856 -24.378 1.00 87.31 272 PRO A C 1
ATOM 2133 O O . PRO A 1 272 ? -5.002 -2.566 -24.845 1.00 87.31 272 PRO A O 1
ATOM 2136 N N . SER A 1 273 ? -7.070 -1.694 -24.995 1.00 85.62 273 SER A N 1
ATOM 2137 C CA . SER A 1 273 ? -7.385 -2.388 -26.243 1.00 85.62 273 SER A CA 1
ATOM 2138 C C . SER A 1 273 ? -6.605 -1.793 -27.427 1.00 85.62 273 SER A C 1
ATOM 2140 O O . SER A 1 273 ? -6.217 -0.620 -27.430 1.00 85.62 273 SER A O 1
ATOM 2142 N N . GLU A 1 274 ? -6.375 -2.587 -28.481 1.00 77.69 274 GLU A N 1
ATOM 2143 C CA . GLU A 1 274 ? -5.739 -2.081 -29.711 1.00 77.69 274 GLU A CA 1
ATOM 2144 C C . GLU A 1 274 ? -6.560 -0.953 -30.369 1.00 77.69 274 GLU A C 1
ATOM 2146 O O . GLU A 1 274 ? -5.993 -0.104 -31.058 1.00 77.69 274 GLU A O 1
ATOM 2151 N N . GLU A 1 275 ? -7.876 -0.901 -30.133 1.00 76.31 275 GLU A N 1
ATOM 2152 C CA . GLU A 1 275 ? -8.760 0.146 -30.661 1.00 76.31 275 GLU A CA 1
ATOM 2153 C C . GLU A 1 275 ? -8.502 1.502 -29.981 1.00 76.31 275 GLU A C 1
ATOM 2155 O O . GLU A 1 275 ? -8.363 2.510 -30.683 1.00 76.31 275 GLU A O 1
ATOM 2160 N N . ASP A 1 276 ? -8.273 1.515 -28.661 1.00 67.88 276 ASP A N 1
ATOM 2161 C CA . ASP A 1 276 ? -7.927 2.721 -27.880 1.00 67.88 276 ASP A CA 1
ATOM 2162 C C . ASP A 1 276 ? -6.595 3.354 -28.327 1.00 67.88 276 ASP A C 1
ATOM 2164 O O . ASP A 1 276 ? -6.328 4.538 -28.120 1.00 67.88 276 ASP A O 1
ATOM 2168 N N . SER A 1 277 ? -5.747 2.563 -28.987 1.00 62.03 277 SER A N 1
ATOM 2169 C CA . SER A 1 277 ? -4.429 2.978 -29.474 1.00 62.03 277 SER A CA 1
ATOM 2170 C C . SER A 1 277 ? -4.485 3.805 -30.761 1.00 62.03 277 SER A C 1
ATOM 2172 O O . SER A 1 277 ? -3.502 4.459 -31.117 1.00 62.03 277 SER A O 1
ATOM 2174 N N . SER A 1 278 ? -5.606 3.745 -31.487 1.00 63.38 278 SER A N 1
ATOM 2175 C CA . SER A 1 278 ? -5.749 4.340 -32.820 1.00 63.38 278 SER A CA 1
ATOM 2176 C C . SER A 1 278 ? -6.308 5.766 -32.813 1.00 63.38 278 SER A C 1
ATOM 2178 O O . SER A 1 278 ? -6.076 6.507 -33.764 1.00 63.38 278 SER A O 1
ATOM 2180 N N . GLU A 1 279 ? -6.970 6.190 -31.731 1.00 59.03 279 GLU A N 1
ATOM 2181 C CA . GLU A 1 279 ? -7.552 7.538 -31.619 1.00 59.03 279 GLU A CA 1
ATOM 2182 C C . GLU A 1 279 ? -6.558 8.609 -31.140 1.00 59.03 279 GLU A C 1
ATOM 2184 O O . GLU A 1 279 ? -6.846 9.802 -31.214 1.00 59.03 279 GLU A O 1
ATOM 2189 N N . ALA A 1 280 ? -5.344 8.223 -30.734 1.00 57.19 280 ALA A N 1
ATOM 2190 C CA . ALA A 1 280 ? -4.251 9.155 -30.446 1.00 57.19 280 ALA A CA 1
ATOM 2191 C C . ALA A 1 280 ? -3.564 9.684 -31.728 1.00 57.19 280 ALA A C 1
ATOM 2193 O O . ALA A 1 280 ? -2.359 9.957 -31.726 1.00 57.19 280 ALA A O 1
ATOM 2194 N N . GLU A 1 281 ? -4.305 9.823 -32.837 1.00 52.31 281 GLU A N 1
ATOM 2195 C CA . GLU A 1 281 ? -3.826 10.556 -34.007 1.00 52.31 281 GLU A CA 1
ATOM 2196 C C . GLU A 1 281 ? -3.571 12.011 -33.600 1.00 52.31 281 GLU A C 1
ATOM 2198 O O . GLU A 1 281 ? -4.472 12.762 -33.229 1.00 52.31 281 GLU A O 1
ATOM 2203 N N . THR A 1 282 ? -2.287 12.369 -33.639 1.00 57.66 282 THR A N 1
ATOM 2204 C CA . THR A 1 282 ? -1.717 13.709 -33.478 1.00 57.66 282 THR A CA 1
ATOM 2205 C C . THR A 1 282 ? -2.706 14.792 -33.918 1.00 57.66 282 THR A C 1
ATOM 2207 O O . THR A 1 282 ? -3.101 14.768 -35.088 1.00 57.66 282 THR A O 1
ATOM 2210 N N . PRO A 1 283 ? -3.088 15.753 -33.049 1.00 56.12 283 PRO A N 1
ATOM 2211 C CA . PRO A 1 283 ? -3.870 16.894 -33.495 1.00 56.12 283 PRO A CA 1
ATOM 2212 C C . PRO A 1 283 ? -3.098 17.528 -34.642 1.00 56.12 283 PRO A C 1
ATOM 2214 O O . PRO A 1 283 ? -1.929 17.887 -34.473 1.00 56.12 283 PRO A O 1
ATOM 2217 N N . ALA A 1 284 ? -3.727 17.545 -35.820 1.00 59.88 284 ALA A N 1
ATOM 2218 C CA . ALA A 1 284 ? -3.140 18.073 -37.034 1.00 59.88 284 ALA A CA 1
ATOM 2219 C C . ALA A 1 284 ? -2.504 19.421 -36.700 1.00 59.88 284 ALA A C 1
ATOM 2221 O O . ALA A 1 284 ? -3.170 20.309 -36.172 1.00 59.88 284 ALA A O 1
ATOM 2222 N N . GLU A 1 285 ? -1.198 19.507 -36.938 1.00 57.41 285 GLU A N 1
ATOM 2223 C CA . GLU A 1 285 ? -0.382 20.694 -36.757 1.00 57.41 285 GLU A CA 1
ATOM 2224 C C . GLU A 1 285 ? -1.032 21.823 -37.572 1.00 57.41 285 GLU A C 1
ATOM 2226 O O . GLU A 1 285 ? -0.831 21.924 -38.784 1.00 57.41 285 GLU A O 1
ATOM 2231 N N . GLU A 1 286 ? -1.899 22.617 -36.928 1.00 55.94 286 GLU A N 1
ATOM 2232 C CA . GLU A 1 286 ? -2.460 23.834 -37.504 1.00 55.94 286 GLU A CA 1
ATOM 2233 C C . GLU A 1 286 ? -1.271 24.736 -37.802 1.00 55.94 286 GLU A C 1
ATOM 2235 O O . GLU A 1 286 ? -0.692 25.391 -36.933 1.00 55.94 286 GLU A O 1
ATOM 2240 N N . THR A 1 287 ? -0.850 24.686 -39.060 1.00 59.69 287 THR A N 1
ATOM 2241 C CA . THR A 1 287 ? 0.209 25.524 -39.586 1.00 59.69 287 THR A CA 1
ATOM 2242 C C . THR A 1 287 ? -0.271 26.964 -39.409 1.00 59.69 287 THR A C 1
ATOM 2244 O O . THR A 1 287 ? -1.335 27.289 -39.939 1.00 59.69 287 THR A O 1
ATOM 2247 N N . PRO A 1 288 ? 0.441 27.830 -38.665 1.00 57.75 288 PRO A N 1
ATOM 2248 C CA . PRO A 1 288 ? -0.002 29.199 -38.470 1.00 57.75 288 PRO A CA 1
ATOM 2249 C C . PRO A 1 288 ? -0.080 29.885 -39.835 1.00 57.75 288 PRO A C 1
ATOM 2251 O O . PRO A 1 288 ? 0.918 30.034 -40.544 1.00 57.75 288 PRO A O 1
ATOM 2254 N N . GLU A 1 289 ? -1.305 30.238 -40.211 1.00 59.16 289 GLU A N 1
ATOM 2255 C CA . GLU A 1 289 ? -1.637 30.919 -41.451 1.00 59.16 289 GLU A CA 1
ATOM 2256 C C . GLU A 1 289 ? -0.885 32.261 -41.511 1.00 59.16 289 GLU A C 1
ATOM 2258 O O . GLU A 1 289 ? -0.776 32.988 -40.523 1.00 59.16 289 GLU A O 1
ATOM 2263 N N . GLY A 1 290 ? -0.286 32.525 -42.673 1.00 56.62 290 GLY A N 1
ATOM 2264 C CA . GLY A 1 290 ? 0.755 33.518 -42.926 1.00 56.62 290 GLY A CA 1
ATOM 2265 C C . GLY A 1 290 ? 0.607 34.890 -42.258 1.00 56.62 290 GLY A C 1
ATOM 2266 O O . GLY A 1 290 ? -0.420 35.559 -42.349 1.00 56.62 290 GLY A O 1
ATOM 2267 N N . ALA A 1 291 ? 1.719 35.376 -41.704 1.00 64.19 291 ALA A N 1
ATOM 2268 C CA . ALA A 1 291 ? 1.913 36.797 -41.447 1.00 64.19 291 ALA A CA 1
ATOM 2269 C C . ALA A 1 291 ? 2.051 37.561 -42.787 1.00 64.19 291 ALA A C 1
ATOM 2271 O O . ALA A 1 291 ? 2.837 37.137 -43.643 1.00 64.19 291 ALA A O 1
ATOM 2272 N N . PRO A 1 292 ? 1.342 38.687 -42.993 1.00 63.34 292 PRO A N 1
ATOM 2273 C CA . PRO A 1 292 ? 1.511 39.510 -44.184 1.00 63.34 292 PRO A CA 1
ATOM 2274 C C . PRO A 1 292 ? 2.874 40.216 -44.168 1.00 63.34 292 PRO A C 1
ATOM 2276 O O . PRO A 1 292 ? 3.232 40.925 -43.228 1.00 63.34 292 PRO A O 1
ATOM 2279 N N . SER A 1 293 ? 3.641 39.994 -45.235 1.00 61.22 293 SER A N 1
ATOM 2280 C CA . SER A 1 293 ? 4.898 40.679 -45.528 1.00 61.22 293 SER A CA 1
ATOM 2281 C C . SER A 1 293 ? 4.591 42.041 -46.152 1.00 61.22 293 SER A C 1
ATOM 2283 O O . SER A 1 293 ? 4.384 42.130 -47.357 1.00 61.22 293 SER A O 1
ATOM 2285 N N . ASP A 1 294 ? 4.568 43.094 -45.334 1.00 63.66 294 ASP A N 1
ATOM 2286 C CA . ASP A 1 294 ? 4.599 44.479 -45.812 1.00 63.66 294 ASP A CA 1
ATOM 2287 C C . ASP A 1 294 ? 5.999 45.060 -45.584 1.00 63.66 294 ASP A C 1
ATOM 2289 O O . ASP A 1 294 ? 6.389 45.415 -44.470 1.00 63.66 294 ASP A O 1
ATOM 2293 N N . ALA A 1 295 ? 6.766 45.147 -46.669 1.00 56.22 295 ALA A N 1
ATOM 2294 C CA . ALA A 1 295 ? 7.986 45.937 -46.754 1.00 56.22 295 ALA A CA 1
ATOM 2295 C C . ALA A 1 295 ? 7.673 47.239 -47.511 1.00 56.22 295 ALA A C 1
ATOM 2297 O O . ALA A 1 295 ? 7.236 47.162 -48.660 1.00 56.22 295 ALA A O 1
ATOM 2298 N N . PRO A 1 296 ? 7.903 48.432 -46.936 1.00 65.25 296 PRO A N 1
ATOM 2299 C CA . PRO A 1 296 ? 7.891 49.658 -47.717 1.00 65.25 296 PRO A CA 1
ATOM 2300 C C . PRO A 1 296 ? 9.263 49.902 -48.361 1.00 65.25 296 PRO A C 1
ATOM 2302 O O . PRO A 1 296 ? 10.294 49.957 -47.687 1.00 65.25 296 PRO A O 1
ATOM 2305 N N . GLU A 1 297 ? 9.242 50.055 -49.686 1.00 60.62 297 GLU A N 1
ATOM 2306 C CA . GLU A 1 297 ? 10.316 50.635 -50.492 1.00 60.62 297 GLU A CA 1
ATOM 2307 C C . GLU A 1 297 ? 10.627 52.079 -50.047 1.00 60.62 297 GLU A C 1
ATOM 2309 O O . GLU A 1 297 ? 9.760 52.788 -49.535 1.00 60.62 297 GLU A O 1
ATOM 2314 N N . GLY A 1 298 ? 11.892 52.477 -50.230 1.00 57.16 298 GLY A N 1
ATOM 2315 C CA . GLY A 1 298 ? 12.504 53.729 -49.761 1.00 57.16 298 GLY A CA 1
ATOM 2316 C C . GLY A 1 298 ? 11.921 55.032 -50.330 1.00 57.16 298 GLY A C 1
ATOM 2317 O O . GLY A 1 298 ? 10.923 55.034 -51.055 1.00 57.16 298 GLY A O 1
ATOM 2318 N N . PRO A 1 299 ? 12.544 56.174 -49.990 1.00 57.78 299 PRO A N 1
ATOM 2319 C CA . PRO A 1 299 ? 13.819 56.547 -50.627 1.00 57.78 299 PRO A CA 1
ATOM 2320 C C . PRO A 1 299 ? 15.020 56.743 -49.690 1.00 57.78 299 PRO A C 1
ATOM 2322 O O . PRO A 1 299 ? 14.825 57.107 -48.509 1.00 57.78 299 PRO A O 1
#